Protein AF-A0A3D6DGK5-F1 (afdb_monomer_lite)

Foldseek 3Di:
DPDDDPLLVLLLVLLLVQVVVVVVDPVHPDDPVNSVVVSVVQSVCCVVPVGDDDDPSSVLSQQLVLLCPPPPDPPNVCSNQEAEAEAQPPQDPVSVVVQVLVQLVQQPVVPPGGKYKYFYHWDRPPCPVFFDQKAWPDQWQWAWAWDADPVRDIFAWLVRDVVNVVLVVLPDDFPDDHNGHIFFIFMAGRNRTDRTHNPCVVVVVSFDKDFDADPVQRLSSVVRDIDTWWGWGFQDWRAGSNIIRRGMIITDTDDVCCCPVVQCCPPSTVNCPLVVCVSRVHDPPDPD

Radius of gyration: 22.46 Å; chains: 1; bounding box: 55×44×71 Å

pLDDT: mean 94.66, std 6.66, range [44.97, 98.88]

Secondary structure (DSSP, 8-state):
-PPPPHHHHHHHHHHHHHHHHHHH-TTS---HHHHHHHHHHHHHHHHHHSS----HHHHHHHHHHHHHH-TT-GGGGGGGG-EEEE-TT--SHHHHHHHHHHHHHHHHGGGS---EEEE-PPPPTT-TTSPPSEEE--SBSS-B-EEE-TTS-EEE-GGGHHHHHHHHHTT---S--STTPBPPB-EEETTEEPPPB-HHHH-GGGS-EEE---SS-TTTGGG--EEES--EE-S--EEETTEEES---EE----HHIIIIIITT-TTTT--HHHHHHHTT---S---

Sequence (288 aa):
MTSLPPAHSALLSQAGSFLSDMVTDSRFKMKGSDVSTRLDHIAKEIEETGTYTHTDEELRFGVQWAWRSSNRCIGRHMWRTLKIQDCRDIRTRDGVADALQNHLNTAWKGGDLESVITVFPPRIPGEPHRPDAVRIGNHQLLRYAGFKKDDGTVTGDPHSTEFTERMLSQGWNPAQRGAHTPLPWSIWIDDQETAPLDHFAAHPEQFPEVDITHPEHTGIDALGLRWYAIPVISEMALVIGGITYPCAPFNGWYMGTEIAARNFCDPQRYNLIERIGQAMGLDTSSNR

Structure (mmCIF, N/CA/C/O backbone):
data_AF-A0A3D6DGK5-F1
#
_entry.id   AF-A0A3D6DGK5-F1
#
loop_
_atom_site.group_PDB
_atom_site.id
_atom_site.type_symbol
_atom_site.label_atom_id
_atom_site.label_alt_id
_atom_site.label_comp_id
_atom_site.label_asym_id
_atom_site.label_entity_id
_atom_site.label_seq_id
_atom_site.pdbx_PDB_ins_code
_atom_site.Cartn_x
_atom_site.Cartn_y
_atom_site.Cartn_z
_atom_site.occupancy
_atom_site.B_iso_or_equiv
_atom_site.auth_seq_id
_atom_site.auth_comp_id
_atom_site.auth_asym_id
_atom_site.auth_atom_id
_atom_site.pdbx_PDB_model_num
ATOM 1 N N . MET A 1 1 ? -15.357 6.741 42.512 1.00 44.97 1 MET A N 1
ATOM 2 C CA . MET A 1 1 ? -14.894 6.649 41.116 1.00 44.97 1 MET A CA 1
ATOM 3 C C . MET A 1 1 ? -13.477 6.119 41.162 1.00 44.97 1 MET A C 1
ATOM 5 O O . MET A 1 1 ? -12.587 6.830 41.605 1.00 44.97 1 MET A O 1
ATOM 9 N N . THR A 1 2 ? -13.295 4.835 40.873 1.00 54.00 2 THR A N 1
ATOM 10 C CA . THR A 1 2 ? -11.968 4.234 40.705 1.00 54.00 2 THR A CA 1
ATOM 11 C C . THR A 1 2 ? -11.294 4.920 39.521 1.00 54.00 2 THR A C 1
ATOM 13 O O . THR A 1 2 ? -11.902 5.040 38.463 1.00 54.00 2 THR A O 1
ATOM 16 N N . SER A 1 3 ? -10.083 5.442 39.711 1.00 72.81 3 SER A N 1
ATOM 17 C CA . SER A 1 3 ? -9.317 6.060 38.627 1.00 72.81 3 SER A CA 1
ATOM 18 C C . SER A 1 3 ? -9.042 5.027 37.536 1.00 72.81 3 SER A C 1
ATOM 20 O O . SER A 1 3 ? -8.599 3.921 37.855 1.00 72.81 3 SER A O 1
ATOM 22 N N . LEU A 1 4 ? -9.269 5.395 36.274 1.00 72.62 4 LEU A N 1
ATOM 23 C CA . LEU A 1 4 ? -8.914 4.567 35.123 1.00 72.62 4 LEU A CA 1
ATOM 24 C C . LEU A 1 4 ? -7.441 4.128 35.188 1.00 72.62 4 LEU A C 1
ATOM 26 O O . LEU A 1 4 ? -6.590 4.916 35.621 1.00 72.62 4 LEU A O 1
ATOM 30 N N . PRO A 1 5 ? -7.106 2.915 34.712 1.00 83.00 5 PRO A N 1
ATOM 31 C CA . PRO A 1 5 ? -5.719 2.538 34.469 1.00 83.00 5 PRO A CA 1
ATOM 32 C C . PRO A 1 5 ? -5.001 3.598 33.607 1.00 83.00 5 PRO A C 1
ATOM 34 O O . PRO A 1 5 ? -5.629 4.169 32.710 1.00 83.00 5 PRO A O 1
ATOM 37 N N . PRO A 1 6 ? -3.690 3.850 33.797 1.00 84.31 6 PRO A N 1
ATOM 38 C CA . PRO A 1 6 ? -2.970 4.894 33.058 1.00 84.31 6 PRO A CA 1
ATOM 39 C C . PRO A 1 6 ? -3.102 4.791 31.531 1.00 84.31 6 PRO A C 1
ATOM 41 O O . PRO A 1 6 ? -3.274 5.804 30.857 1.00 84.31 6 PRO A O 1
ATOM 44 N N . ALA A 1 7 ? -3.086 3.569 30.987 1.00 82.50 7 ALA A N 1
ATOM 45 C CA . ALA A 1 7 ? -3.272 3.320 29.557 1.00 82.50 7 ALA A CA 1
ATOM 46 C C . ALA A 1 7 ? -4.672 3.730 29.063 1.00 82.50 7 ALA A C 1
ATOM 48 O O . ALA A 1 7 ? -4.796 4.359 28.015 1.00 82.50 7 ALA A O 1
ATOM 49 N N . HIS A 1 8 ? -5.716 3.447 29.847 1.00 90.69 8 HIS A N 1
ATOM 50 C CA . HIS A 1 8 ? -7.093 3.829 29.526 1.00 90.69 8 HIS A CA 1
ATOM 51 C C . HIS A 1 8 ? -7.264 5.351 29.584 1.00 90.69 8 HIS A C 1
ATOM 53 O O . HIS A 1 8 ? -7.881 5.944 28.703 1.00 90.69 8 HIS A O 1
ATOM 59 N N . SER A 1 9 ? -6.652 6.003 30.580 1.00 90.81 9 SER A N 1
ATOM 60 C CA . SER A 1 9 ? -6.653 7.466 30.682 1.00 90.81 9 SER A CA 1
ATOM 61 C C . SER A 1 9 ? -5.940 8.129 29.499 1.00 90.81 9 SER A C 1
ATOM 63 O O . SER A 1 9 ? -6.398 9.164 29.018 1.00 90.81 9 SER A O 1
ATOM 65 N N . ALA A 1 10 ? -4.830 7.553 29.026 1.00 93.19 10 ALA A N 1
ATOM 66 C CA . ALA A 1 10 ? -4.120 8.053 27.852 1.00 93.19 10 ALA A CA 1
ATOM 67 C C . ALA A 1 10 ? -4.962 7.897 26.576 1.00 93.19 10 ALA A C 1
ATOM 69 O O . ALA A 1 10 ? -5.087 8.856 25.814 1.00 93.19 10 ALA A O 1
ATOM 70 N N . LEU A 1 11 ? -5.593 6.734 26.383 1.00 95.25 11 LEU A N 1
ATOM 71 C CA . LEU A 1 11 ? -6.461 6.470 25.233 1.00 95.25 11 LEU A CA 1
ATOM 72 C C . LEU A 1 11 ? -7.671 7.416 25.200 1.00 95.25 11 LEU A C 1
ATOM 74 O O . LEU A 1 11 ? -7.948 8.024 24.168 1.00 95.25 11 LEU A O 1
ATOM 78 N N . LEU A 1 12 ? -8.339 7.622 26.339 1.00 96.56 12 LEU A N 1
ATOM 79 C CA . LEU A 1 12 ? -9.449 8.572 26.450 1.00 96.56 12 LEU A CA 1
ATOM 80 C C . LEU A 1 12 ? -9.000 10.014 26.158 1.00 96.56 12 LEU A C 1
ATOM 82 O O . LEU A 1 12 ? -9.704 10.760 25.479 1.00 96.56 12 LEU A O 1
ATOM 86 N N . SER A 1 13 ? -7.808 10.408 26.620 1.00 96.50 13 SER A N 1
ATOM 87 C CA . SER A 1 13 ? -7.246 11.729 26.316 1.00 96.50 13 SER A CA 1
ATOM 88 C C . SER A 1 13 ? -6.977 11.908 24.819 1.00 96.50 13 SER A C 1
ATOM 90 O O . SER A 1 13 ? -7.290 12.967 24.276 1.00 96.50 13 SER A O 1
ATOM 92 N N . GLN A 1 14 ? -6.440 10.888 24.144 1.00 97.06 14 GLN A N 1
ATOM 93 C CA . GLN A 1 14 ? -6.207 10.909 22.696 1.00 97.06 14 GLN A CA 1
ATOM 94 C C . GLN A 1 14 ? -7.519 10.972 21.905 1.00 97.06 14 GLN A C 1
ATOM 96 O O . GLN A 1 14 ? -7.609 11.735 20.941 1.00 97.06 14 GLN A O 1
ATOM 101 N N . ALA A 1 15 ? -8.546 10.232 22.334 1.00 97.31 15 ALA A N 1
ATOM 102 C CA . ALA A 1 15 ? -9.891 10.327 21.774 1.00 97.31 15 ALA A CA 1
ATOM 103 C C . ALA A 1 15 ? -10.466 11.748 21.932 1.00 97.31 15 ALA A C 1
ATOM 105 O O . ALA A 1 15 ? -11.002 12.310 20.980 1.00 97.31 15 ALA A O 1
ATOM 106 N N . GLY A 1 16 ? -10.279 12.381 23.096 1.00 95.81 16 GLY A N 1
ATOM 107 C CA . GLY A 1 16 ? -10.686 13.768 23.345 1.00 95.81 16 GLY A CA 1
ATOM 108 C C . GLY A 1 16 ? -10.006 14.789 22.436 1.00 95.81 16 GLY A C 1
ATOM 109 O O . GLY A 1 16 ? -10.680 15.669 21.895 1.00 95.81 16 GLY A O 1
ATOM 110 N N . SER A 1 17 ? -8.696 14.660 22.207 1.00 95.38 17 SER A N 1
ATOM 111 C CA . SER A 1 17 ? -7.986 15.501 21.235 1.00 95.38 17 SER A CA 1
ATOM 112 C C . SER A 1 17 ? -8.523 15.303 19.815 1.00 95.38 17 SER A C 1
ATOM 114 O O . SER A 1 17 ? -8.776 16.279 19.116 1.00 95.38 17 SER A O 1
ATOM 116 N N . PHE A 1 18 ? -8.769 14.055 19.415 1.00 96.44 18 PHE A N 1
ATOM 117 C CA . PHE A 1 18 ? -9.326 13.725 18.105 1.00 96.44 18 PHE A CA 1
ATOM 118 C C . PHE A 1 18 ? -10.734 14.307 17.884 1.00 96.44 18 PHE A C 1
ATOM 120 O O . PHE A 1 18 ? -10.986 14.934 16.855 1.00 96.44 18 PHE A O 1
ATOM 127 N N . LEU A 1 19 ? -11.639 14.172 18.858 1.00 95.25 19 LEU A N 1
ATOM 128 C CA . LEU A 1 19 ? -12.980 14.760 18.774 1.00 95.25 19 LEU A CA 1
ATOM 129 C C . LEU A 1 19 ? -12.934 16.293 18.783 1.00 95.25 19 LEU A C 1
ATOM 131 O O . LEU A 1 19 ? -13.738 16.938 18.113 1.00 95.25 19 LEU A O 1
ATOM 135 N N . SER A 1 20 ? -11.972 16.885 19.497 1.00 92.44 20 SER A N 1
ATOM 136 C CA . SER A 1 20 ? -11.761 18.337 19.482 1.00 92.44 20 SER A CA 1
ATOM 137 C C . SER A 1 20 ? -11.369 18.830 18.089 1.00 92.44 20 SER A C 1
ATOM 139 O O . SER A 1 20 ? -11.940 19.813 17.621 1.00 92.44 20 SER A O 1
ATOM 141 N N . ASP A 1 21 ? -10.469 18.125 17.395 1.00 92.31 21 ASP A N 1
ATOM 142 C CA . ASP A 1 21 ? -10.129 18.421 15.997 1.00 92.31 21 ASP A CA 1
ATOM 143 C C . ASP A 1 21 ? -11.360 18.296 15.087 1.00 92.31 21 ASP A C 1
ATOM 145 O O . ASP A 1 21 ? -11.610 19.174 14.257 1.00 92.31 21 ASP A O 1
ATOM 149 N N . MET A 1 22 ? -12.164 17.246 15.275 1.00 92.56 22 MET A N 1
ATOM 150 C CA . MET A 1 22 ? -13.365 16.977 14.477 1.00 92.56 22 MET A CA 1
ATOM 151 C C . MET A 1 22 ? -14.397 18.106 14.557 1.00 92.56 22 MET A C 1
ATOM 153 O O . MET A 1 22 ? -14.955 18.499 13.536 1.00 92.56 22 MET A O 1
ATOM 157 N N . VAL A 1 23 ? -14.602 18.687 15.741 1.00 90.81 23 VAL A N 1
ATOM 158 C CA . VAL A 1 23 ? -15.529 19.817 15.963 1.00 90.81 23 VAL A CA 1
ATOM 159 C C . VAL A 1 23 ? -15.117 21.070 15.194 1.00 90.81 23 VAL A C 1
ATOM 161 O O . VAL A 1 23 ? -15.966 21.884 14.831 1.00 90.81 23 VAL A O 1
ATOM 164 N N . THR A 1 24 ? -13.819 21.252 14.936 1.00 88.75 24 THR A N 1
ATOM 165 C CA . THR A 1 24 ? -13.336 22.413 14.170 1.00 88.75 24 THR A CA 1
ATOM 166 C C . THR A 1 24 ? -13.611 22.294 12.671 1.00 88.75 24 THR A C 1
ATOM 168 O O . THR A 1 24 ? -13.542 23.292 11.948 1.00 88.75 24 THR A O 1
ATOM 171 N N . ASP A 1 25 ? -13.927 21.093 12.183 1.00 88.00 25 ASP A N 1
ATOM 172 C CA . ASP A 1 25 ? -14.184 20.842 10.774 1.00 88.00 25 ASP A CA 1
ATOM 173 C C . ASP A 1 25 ? -15.674 21.010 10.453 1.00 88.00 25 ASP A C 1
ATOM 175 O O . ASP A 1 25 ? -16.517 20.200 10.826 1.00 88.00 25 ASP A O 1
ATOM 179 N N . SER A 1 26 ? -16.004 22.049 9.684 1.00 86.19 26 SER A N 1
ATOM 180 C CA . SER A 1 26 ? -17.387 22.403 9.334 1.00 86.19 26 SER A CA 1
ATOM 181 C C . SER A 1 26 ? -18.158 21.333 8.550 1.00 86.19 26 SER A C 1
ATOM 183 O O . SER A 1 26 ? -19.379 21.444 8.411 1.00 86.19 26 SER A O 1
ATOM 185 N N . ARG A 1 27 ? -17.477 20.304 8.026 1.00 85.62 27 ARG A N 1
ATOM 186 C CA . ARG A 1 27 ? -18.114 19.155 7.365 1.00 85.62 27 ARG A CA 1
ATOM 187 C C . ARG A 1 27 ? -18.796 18.220 8.364 1.00 85.62 27 ARG A C 1
ATOM 189 O O . ARG A 1 27 ? -19.673 17.463 7.956 1.00 85.62 27 ARG A O 1
ATOM 196 N N . PHE A 1 28 ? -18.418 18.288 9.638 1.00 80.06 28 PHE A N 1
ATOM 197 C CA . PHE A 1 28 ? -18.916 17.435 10.708 1.00 80.06 28 PHE A CA 1
ATOM 198 C C . PHE A 1 28 ? -19.720 18.287 11.691 1.00 80.06 28 PHE A C 1
ATOM 200 O O . PHE A 1 28 ? -19.233 19.265 12.253 1.00 80.06 28 PHE A O 1
ATOM 207 N N . LYS A 1 29 ? -21.000 17.955 11.874 1.00 70.31 29 LYS A N 1
ATOM 208 C CA . LYS A 1 29 ? -21.911 18.738 12.723 1.00 70.31 29 LYS A CA 1
ATOM 209 C C . LYS A 1 29 ? -21.926 18.189 14.148 1.00 70.31 29 LYS A C 1
ATOM 211 O O . LYS A 1 29 ? -22.960 17.712 14.599 1.00 70.31 29 LYS A O 1
ATOM 216 N N . MET A 1 30 ? -20.797 18.280 14.848 1.00 70.69 30 MET A N 1
ATOM 217 C CA . MET A 1 30 ? -20.734 18.017 16.290 1.00 70.69 30 MET A CA 1
ATOM 218 C C . MET A 1 30 ? -20.790 19.331 17.073 1.00 70.69 30 MET A C 1
ATOM 220 O O . MET A 1 30 ? -19.965 20.222 16.878 1.00 70.69 30 MET A O 1
ATOM 224 N N . LYS A 1 31 ? -21.764 19.468 17.973 1.00 68.44 31 LYS A N 1
ATOM 225 C CA . LYS A 1 31 ? -21.792 20.530 18.989 1.00 68.44 31 LYS A CA 1
ATOM 226 C C . LYS A 1 31 ? -20.970 20.106 20.208 1.00 68.44 31 LYS A C 1
ATOM 228 O O . LYS A 1 31 ? -20.735 18.925 20.432 1.00 68.44 31 LYS A O 1
ATOM 233 N N . GLY A 1 32 ? -20.589 21.064 21.057 1.00 66.06 32 GLY A N 1
ATOM 234 C CA . GLY A 1 32 ? -19.831 20.772 22.284 1.00 66.06 32 GLY A CA 1
ATOM 235 C C . GLY A 1 32 ? -20.531 19.791 23.241 1.00 66.06 32 GLY A C 1
ATOM 236 O O . GLY A 1 32 ? -19.865 18.972 23.867 1.00 66.06 32 GLY A O 1
ATOM 237 N N . SER A 1 33 ? -21.868 19.812 23.300 1.00 71.06 33 SER A N 1
ATOM 238 C CA . SER A 1 33 ? -22.663 18.805 24.022 1.00 71.06 33 SER A CA 1
ATOM 239 C C . SER A 1 33 ? -22.441 17.388 23.491 1.00 71.06 33 SER A C 1
ATOM 241 O O . SER A 1 33 ? -22.372 16.443 24.270 1.00 71.06 33 SER A O 1
ATOM 243 N N . ASP A 1 34 ? -22.276 17.254 22.176 1.00 82.12 34 ASP A N 1
ATOM 244 C CA . ASP A 1 34 ? -22.168 15.967 21.488 1.00 82.12 34 ASP A CA 1
ATOM 245 C C . ASP A 1 34 ? -20.796 15.332 21.758 1.00 82.12 34 ASP A C 1
ATOM 247 O O . ASP A 1 34 ? -20.689 14.117 21.900 1.00 82.12 34 ASP A O 1
ATOM 251 N N . VAL A 1 35 ? -19.754 16.159 21.918 1.00 86.94 35 VAL A N 1
ATOM 252 C CA . VAL A 1 35 ? -18.405 15.716 22.309 1.00 86.94 35 VAL A CA 1
ATOM 253 C C . VAL A 1 35 ? -18.403 15.134 23.713 1.00 86.94 35 VAL A C 1
ATOM 255 O O . VAL A 1 35 ? -17.863 14.051 23.911 1.00 86.94 35 VAL A O 1
ATOM 258 N N . SER A 1 36 ? -19.006 15.831 24.683 1.00 90.06 36 SER A N 1
ATOM 259 C CA . SER A 1 36 ? -19.047 15.350 26.069 1.00 90.06 36 SER A CA 1
ATOM 260 C C . SER A 1 36 ? -19.774 14.012 26.152 1.00 90.06 36 SER A C 1
ATOM 262 O O . SER A 1 36 ? -19.238 13.061 26.709 1.00 90.06 36 SER A O 1
ATOM 264 N N . THR A 1 37 ? -20.950 13.904 25.526 1.00 93.31 37 THR A N 1
ATOM 265 C CA . THR A 1 37 ? -21.707 12.647 25.487 1.00 93.31 37 THR A CA 1
ATOM 266 C C . THR A 1 37 ? -20.925 11.532 24.795 1.00 93.31 37 THR A C 1
ATOM 268 O O . THR A 1 37 ? -20.913 10.398 25.272 1.00 93.31 37 THR A O 1
ATOM 271 N N . ARG A 1 38 ? -20.234 11.830 23.686 1.00 95.44 38 ARG A N 1
ATOM 272 C CA . ARG A 1 38 ? -19.406 10.827 23.011 1.00 95.44 38 ARG A CA 1
ATOM 273 C C . ARG A 1 38 ? -18.222 10.391 23.874 1.00 95.44 38 ARG A C 1
ATOM 275 O O . ARG A 1 38 ? -17.929 9.200 23.905 1.00 95.44 38 ARG A O 1
ATOM 282 N N . LEU A 1 39 ? -17.579 11.306 24.596 1.00 95.81 39 LEU A N 1
ATOM 283 C CA . LEU A 1 39 ? -16.493 10.973 25.518 1.00 95.81 39 LEU A CA 1
ATOM 284 C C . LEU A 1 39 ? -16.959 10.103 26.682 1.00 95.81 39 LEU A C 1
ATOM 286 O O . LEU A 1 39 ? -16.240 9.175 27.033 1.00 95.81 39 LEU A O 1
ATOM 290 N N . ASP A 1 40 ? -18.157 10.332 27.221 1.00 96.12 40 ASP A N 1
ATOM 291 C CA . ASP A 1 40 ? -18.730 9.466 28.257 1.00 96.12 40 ASP A CA 1
ATOM 292 C C . ASP A 1 40 ? -18.959 8.039 27.725 1.00 96.12 40 ASP A C 1
ATOM 294 O O . ASP A 1 40 ? -18.642 7.057 28.398 1.00 96.12 40 ASP A O 1
ATOM 298 N N . HIS A 1 41 ? -19.450 7.906 26.486 1.00 96.88 41 HIS A N 1
ATOM 299 C CA . HIS A 1 41 ? -19.587 6.602 25.830 1.00 96.88 41 HIS A CA 1
ATOM 300 C C . HIS A 1 41 ? -18.234 5.923 25.590 1.00 96.88 41 HIS A C 1
ATOM 302 O O . HIS A 1 41 ? -18.101 4.736 25.868 1.00 96.88 41 HIS A O 1
ATOM 308 N N . ILE A 1 42 ? -17.233 6.665 25.103 1.00 97.50 42 ILE A N 1
ATOM 309 C CA . ILE A 1 42 ? -15.876 6.146 24.882 1.00 97.50 42 ILE A CA 1
ATOM 310 C C . ILE A 1 42 ? -15.247 5.714 26.208 1.00 97.50 42 ILE A C 1
ATOM 312 O O . ILE A 1 42 ? -14.668 4.637 26.280 1.00 97.50 42 ILE A O 1
ATOM 316 N N . ALA A 1 43 ? -15.378 6.517 27.266 1.00 97.25 43 ALA A N 1
ATOM 317 C CA . ALA A 1 43 ? -14.862 6.179 28.587 1.00 97.25 43 ALA A CA 1
ATOM 318 C C . ALA A 1 43 ? -15.459 4.859 29.088 1.00 97.25 43 ALA A C 1
ATOM 320 O O . ALA A 1 43 ? -14.716 3.976 29.508 1.00 97.25 43 ALA A O 1
ATOM 321 N N . LYS A 1 44 ? -16.780 4.692 28.955 1.00 97.12 44 LYS A N 1
ATOM 322 C CA . LYS A 1 44 ? -17.466 3.449 29.313 1.00 97.12 44 LYS A CA 1
ATOM 323 C C . LYS A 1 44 ? -17.003 2.256 28.465 1.00 97.12 44 LYS A C 1
ATOM 325 O O . LYS A 1 44 ? -16.730 1.196 29.016 1.00 97.12 44 LYS A O 1
ATOM 330 N N . GLU A 1 45 ? -16.872 2.421 27.148 1.00 96.88 45 GLU A N 1
ATOM 331 C CA . GLU A 1 45 ? -16.398 1.353 26.253 1.00 96.88 45 GLU A CA 1
ATOM 332 C C . GLU A 1 45 ? -14.960 0.927 26.600 1.00 96.88 45 GLU A C 1
ATOM 334 O O . GLU A 1 45 ? -14.665 -0.268 26.656 1.00 96.88 45 GLU A O 1
ATOM 339 N N . ILE A 1 46 ? -14.089 1.888 26.934 1.00 95.62 46 ILE A N 1
ATOM 340 C CA . ILE A 1 46 ? -12.712 1.632 27.378 1.00 95.62 46 ILE A CA 1
ATOM 341 C C . ILE A 1 46 ? -12.694 0.904 28.727 1.00 95.62 46 ILE A C 1
ATOM 343 O O . ILE A 1 46 ? -11.877 0.004 28.921 1.00 95.62 46 ILE A O 1
ATOM 347 N N . GLU A 1 47 ? -13.569 1.263 29.668 1.00 94.06 47 GLU A N 1
ATOM 348 C CA . GLU A 1 47 ? -13.700 0.547 30.945 1.00 94.06 47 GLU A CA 1
ATOM 349 C C . GLU A 1 47 ? -14.121 -0.911 30.750 1.00 94.06 47 GLU A C 1
ATOM 351 O O . GLU A 1 47 ? -13.588 -1.795 31.420 1.00 94.06 47 GLU A O 1
ATOM 356 N N . GLU A 1 48 ? -15.053 -1.162 29.830 1.00 93.44 48 GLU A N 1
ATOM 357 C CA . GLU A 1 48 ? -15.631 -2.487 29.596 1.00 93.44 48 GLU A CA 1
ATOM 358 C C . GLU A 1 48 ? -14.742 -3.388 28.726 1.00 93.44 48 GLU A C 1
ATOM 360 O O . GLU A 1 48 ? -14.701 -4.599 28.939 1.00 93.44 48 GLU A O 1
ATOM 365 N N . THR A 1 49 ? -14.033 -2.817 27.748 1.00 92.56 49 THR A N 1
ATOM 366 C CA . THR A 1 49 ? -13.354 -3.585 26.687 1.00 92.56 49 THR A CA 1
ATOM 367 C C . THR A 1 49 ? -11.851 -3.325 26.579 1.00 92.56 49 THR A C 1
ATOM 369 O O . THR A 1 49 ? -11.163 -4.031 25.846 1.00 92.56 49 THR A O 1
ATOM 372 N N . GLY A 1 50 ? -11.330 -2.311 27.276 1.00 92.31 50 GLY A N 1
ATOM 373 C CA . GLY A 1 50 ? -9.946 -1.846 27.143 1.00 92.31 50 GLY A CA 1
ATOM 374 C C . GLY A 1 50 ? -9.685 -0.953 25.921 1.00 92.31 50 GLY A C 1
ATOM 375 O O . GLY A 1 50 ? -8.572 -0.455 25.753 1.00 92.31 50 GLY A O 1
ATOM 376 N N . THR A 1 51 ? -10.689 -0.715 25.070 1.00 95.44 51 THR A N 1
ATOM 377 C CA . THR A 1 51 ? -10.582 0.103 23.851 1.00 95.44 51 THR A CA 1
ATOM 378 C C . THR A 1 51 ? -11.899 0.820 23.533 1.00 95.44 51 THR A C 1
ATOM 380 O O . THR A 1 51 ? -12.858 0.725 24.288 1.00 95.44 51 THR A O 1
ATOM 383 N N . TYR A 1 52 ? -11.958 1.557 22.423 1.00 97.00 52 TYR A N 1
ATOM 384 C CA . TYR A 1 52 ? -13.217 2.031 21.853 1.00 97.00 52 TYR A CA 1
ATOM 385 C C . TYR A 1 52 ? -13.255 1.859 20.337 1.00 97.00 52 TYR A C 1
ATOM 387 O O . TYR A 1 52 ? -12.218 1.744 19.673 1.00 97.00 52 TYR A O 1
ATOM 395 N N . THR A 1 53 ? -14.464 1.873 19.788 1.00 97.06 53 THR A N 1
ATOM 396 C CA . THR A 1 53 ? -14.713 1.710 18.360 1.00 97.06 53 THR A CA 1
ATOM 397 C C . THR A 1 53 ? -15.113 3.044 17.750 1.00 97.06 53 THR A C 1
ATOM 399 O O . THR A 1 53 ? -16.046 3.705 18.212 1.00 97.06 53 THR A O 1
ATOM 402 N N . HIS A 1 54 ? -14.416 3.445 16.686 1.00 97.88 54 HIS A N 1
ATOM 403 C CA . HIS A 1 54 ? -14.802 4.620 15.910 1.00 97.88 54 HIS A CA 1
ATOM 404 C C . HIS A 1 54 ? -16.160 4.406 15.230 1.00 97.88 54 HIS A C 1
ATOM 406 O O . HIS A 1 54 ? -16.434 3.324 14.710 1.00 97.88 54 HIS A O 1
ATOM 412 N N . THR A 1 55 ? -16.988 5.440 15.155 1.00 96.19 55 THR A N 1
ATOM 413 C CA . THR A 1 55 ? -18.135 5.455 14.234 1.00 96.19 55 THR A CA 1
ATOM 414 C C . THR A 1 55 ? -17.659 5.604 12.785 1.00 96.19 55 THR A C 1
ATOM 416 O O . THR A 1 55 ? -16.514 5.986 12.535 1.00 96.19 55 THR A O 1
ATOM 419 N N . ASP A 1 56 ? -18.534 5.357 11.810 1.00 95.06 56 ASP A N 1
ATOM 420 C CA . ASP A 1 56 ? -18.217 5.571 10.387 1.00 95.06 56 ASP A CA 1
ATOM 421 C C . ASP A 1 56 ? -17.823 7.028 10.106 1.00 95.06 56 ASP A C 1
ATOM 423 O O . ASP A 1 56 ? -16.932 7.320 9.305 1.00 95.06 56 ASP A O 1
ATOM 427 N N . GLU A 1 57 ? -18.476 7.965 10.795 1.00 93.69 57 GLU A N 1
ATOM 428 C CA . GLU A 1 57 ? -18.206 9.389 10.657 1.00 93.69 57 GLU A CA 1
ATOM 429 C C . GLU A 1 57 ? -16.841 9.769 11.248 1.00 93.69 57 GLU A C 1
ATOM 431 O O . GLU A 1 57 ? -16.082 10.510 10.615 1.00 93.69 57 GLU A O 1
ATOM 436 N N . GLU A 1 58 ? -16.501 9.214 12.412 1.00 96.50 58 GLU A N 1
ATOM 437 C CA . GLU A 1 58 ? -15.194 9.385 13.045 1.00 96.50 58 GLU A CA 1
ATOM 438 C C . GLU A 1 58 ? -14.078 8.760 12.199 1.00 96.50 58 GLU A C 1
ATOM 440 O O . GLU A 1 58 ? -13.056 9.404 11.960 1.00 96.50 58 GLU A O 1
ATOM 445 N N . LEU A 1 59 ? -14.278 7.546 11.671 1.00 97.75 59 LEU A N 1
ATOM 446 C CA . LEU A 1 59 ? -13.306 6.910 10.784 1.00 97.75 59 LEU A CA 1
ATOM 447 C C . LEU A 1 59 ? -13.067 7.776 9.542 1.00 97.75 59 LEU A C 1
ATOM 449 O O . LEU A 1 59 ? -11.917 8.071 9.215 1.00 97.75 59 LEU A O 1
ATOM 453 N N . ARG A 1 60 ? -14.142 8.245 8.891 1.00 95.75 60 ARG A N 1
ATOM 454 C CA . ARG A 1 60 ? -14.071 9.130 7.718 1.00 95.75 60 ARG A CA 1
ATOM 455 C C . ARG A 1 60 ? -13.346 10.439 8.014 1.00 95.75 60 ARG A C 1
ATOM 457 O O . ARG A 1 60 ? -12.594 10.919 7.166 1.00 95.75 60 ARG A O 1
ATOM 464 N N . PHE A 1 61 ? -13.572 11.043 9.177 1.00 95.75 61 PHE A N 1
ATOM 465 C CA . PHE A 1 61 ? -12.824 12.232 9.574 1.00 95.75 61 PHE A CA 1
ATOM 466 C C . PHE A 1 61 ? -11.342 11.897 9.782 1.00 95.75 61 PHE A C 1
ATOM 468 O O . PHE A 1 61 ? -10.480 12.527 9.169 1.00 95.75 61 PHE A O 1
ATOM 475 N N . GLY A 1 62 ? -11.045 10.876 10.587 1.00 97.12 62 GLY A N 1
ATOM 476 C CA . GLY A 1 62 ? -9.690 10.528 11.000 1.00 97.12 62 GLY A CA 1
ATOM 477 C C . GLY A 1 62 ? -8.769 10.127 9.852 1.00 97.12 62 GLY A C 1
ATOM 478 O O . GLY A 1 62 ? -7.650 10.627 9.776 1.00 97.12 62 GLY A O 1
ATOM 479 N N . VAL A 1 63 ? -9.239 9.302 8.912 1.00 97.06 63 VAL A N 1
ATOM 480 C CA . VAL A 1 63 ? -8.467 8.907 7.713 1.00 97.06 63 VAL A CA 1
ATOM 481 C C . VAL A 1 63 ? -8.081 10.121 6.860 1.00 97.06 63 VAL A C 1
ATOM 483 O O . VAL A 1 63 ? -6.929 10.282 6.454 1.00 97.06 63 VAL A O 1
ATOM 486 N N . GLN A 1 64 ? -9.030 11.030 6.636 1.00 96.25 64 GLN A N 1
ATOM 487 C CA . GLN A 1 64 ? -8.820 12.244 5.854 1.00 96.25 64 GLN A CA 1
ATOM 488 C C . GLN A 1 64 ? -7.893 13.219 6.592 1.00 96.25 64 GLN A C 1
ATOM 490 O O . GLN A 1 64 ? -6.997 13.817 5.989 1.00 96.25 64 GLN A O 1
ATOM 495 N N . TRP A 1 65 ? -8.073 13.359 7.905 1.00 95.81 65 TRP A N 1
ATOM 496 C CA . TRP A 1 65 ? -7.245 14.216 8.748 1.00 95.81 65 TRP A CA 1
ATOM 497 C C . TRP A 1 65 ? -5.805 13.712 8.862 1.00 95.81 65 TRP A C 1
ATOM 499 O O . TRP A 1 65 ? -4.870 14.517 8.836 1.00 95.81 65 TRP A O 1
ATOM 509 N N . ALA A 1 66 ? -5.607 12.392 8.906 1.00 96.69 66 ALA A N 1
ATOM 510 C CA . ALA A 1 66 ? -4.290 11.768 8.876 1.00 96.69 66 ALA A CA 1
ATOM 511 C C . ALA A 1 66 ? -3.549 12.110 7.575 1.00 96.69 66 ALA A C 1
ATOM 513 O O . ALA A 1 66 ? -2.397 12.546 7.622 1.00 96.69 66 ALA A O 1
ATOM 514 N N . TRP A 1 67 ? -4.217 12.022 6.417 1.00 96.44 67 TRP A N 1
ATOM 515 C CA . TRP A 1 67 ? -3.604 12.426 5.149 1.00 96.44 67 TRP A CA 1
ATOM 516 C C . TRP A 1 67 ? -3.290 13.928 5.115 1.00 96.44 67 TRP A C 1
ATOM 518 O O . TRP A 1 67 ? -2.167 14.315 4.779 1.00 96.44 67 TRP A O 1
ATOM 528 N N . ARG A 1 68 ? -4.224 14.784 5.551 1.00 94.94 68 ARG A N 1
ATOM 529 C CA . ARG A 1 68 ? -3.995 16.235 5.682 1.00 94.94 68 ARG A CA 1
ATOM 530 C C . ARG A 1 68 ? -2.747 16.547 6.519 1.00 94.94 68 ARG A C 1
ATOM 532 O O . ARG A 1 68 ? -2.001 17.475 6.201 1.00 94.94 68 ARG A O 1
ATOM 539 N N . SER A 1 69 ? -2.528 15.763 7.570 1.00 93.06 69 SER A N 1
ATOM 540 C CA . SER A 1 69 ? -1.438 15.925 8.536 1.00 93.06 69 SER A CA 1
ATOM 541 C C . SER A 1 69 ? -0.126 15.252 8.113 1.00 93.06 69 SER A C 1
ATOM 543 O O . SER A 1 69 ? 0.893 15.429 8.779 1.00 93.06 69 SER A O 1
ATOM 545 N N . SER A 1 70 ? -0.098 14.535 6.984 1.00 92.75 70 SER A N 1
ATOM 546 C CA . SER A 1 70 ? 1.114 13.893 6.468 1.00 92.75 70 SER A CA 1
ATOM 547 C C . SER A 1 70 ? 2.104 14.935 5.936 1.00 92.75 70 SER A C 1
ATOM 549 O O . SER A 1 70 ? 1.980 15.456 4.825 1.00 92.75 70 SER A O 1
ATOM 551 N N . ASN A 1 71 ? 3.112 15.266 6.745 1.00 91.56 71 ASN A N 1
ATOM 552 C CA . ASN A 1 71 ? 4.093 16.319 6.453 1.00 91.56 71 ASN A CA 1
ATOM 553 C C . ASN A 1 71 ? 5.058 15.990 5.298 1.00 91.56 71 ASN A C 1
ATOM 555 O O . ASN A 1 71 ? 5.708 16.897 4.784 1.00 91.56 71 ASN A O 1
ATOM 559 N N . ARG A 1 72 ? 5.127 14.724 4.872 1.00 90.81 72 ARG A N 1
ATOM 560 C CA . ARG A 1 72 ? 5.930 14.260 3.729 1.00 90.81 72 ARG A CA 1
ATOM 561 C C . ARG A 1 72 ? 5.119 14.114 2.437 1.00 90.81 72 ARG A C 1
ATOM 563 O O . ARG A 1 72 ? 5.700 13.823 1.398 1.00 90.81 72 ARG A O 1
ATOM 570 N N . CYS A 1 73 ? 3.798 14.314 2.473 1.00 92.69 73 CYS A N 1
ATOM 571 C CA . CYS A 1 73 ? 2.942 14.186 1.296 1.00 92.69 73 CYS A CA 1
ATOM 572 C C . CYS A 1 73 ? 2.689 15.551 0.639 1.00 92.69 73 CYS A C 1
ATOM 574 O O . CYS A 1 73 ? 1.944 16.382 1.163 1.00 92.69 73 CYS A O 1
ATOM 576 N N . ILE A 1 74 ? 3.254 15.770 -0.552 1.00 91.12 74 ILE A N 1
ATOM 577 C CA . ILE A 1 74 ? 2.994 16.978 -1.353 1.00 91.12 74 ILE A CA 1
ATOM 578 C C . ILE A 1 74 ? 1.532 17.057 -1.841 1.00 91.12 74 ILE A C 1
ATOM 580 O O . ILE A 1 74 ? 0.946 18.139 -1.909 1.00 91.12 74 ILE A O 1
ATOM 584 N N . GLY A 1 75 ? 0.896 15.906 -2.085 1.00 90.38 75 GLY A N 1
ATOM 585 C CA . GLY A 1 75 ? -0.495 15.783 -2.544 1.00 90.38 75 GLY A CA 1
ATOM 586 C C . GLY A 1 75 ? -1.571 16.032 -1.477 1.00 90.38 75 GLY A C 1
ATOM 587 O O . GLY A 1 75 ? -2.759 15.962 -1.778 1.00 90.38 75 GLY A O 1
ATOM 588 N N . ARG A 1 76 ? -1.196 16.368 -0.235 1.00 90.69 76 ARG A N 1
ATOM 589 C CA . ARG A 1 76 ? -2.119 16.494 0.913 1.00 90.69 76 ARG A CA 1
ATOM 590 C C . ARG A 1 76 ? -3.242 17.525 0.765 1.00 90.69 76 ARG A C 1
ATOM 592 O O . ARG A 1 76 ? -4.137 17.559 1.596 1.00 90.69 76 ARG A O 1
ATOM 599 N N . HIS A 1 77 ? -3.225 18.386 -0.252 1.00 90.25 77 HIS A N 1
ATOM 600 C CA . HIS A 1 77 ? -4.320 19.323 -0.524 1.00 90.25 77 HIS A CA 1
ATOM 601 C C . HIS A 1 77 ? -5.598 18.613 -1.017 1.00 90.25 77 HIS A C 1
ATOM 603 O O . HIS A 1 77 ? -6.694 19.129 -0.799 1.00 90.25 77 HIS A O 1
ATOM 609 N N . MET A 1 78 ? -5.471 17.400 -1.569 1.00 93.00 78 MET A N 1
ATOM 610 C CA . MET A 1 78 ? -6.581 16.570 -2.060 1.00 93.00 78 MET A CA 1
ATOM 611 C C . MET A 1 78 ? -7.284 15.753 -0.970 1.00 93.00 78 MET A C 1
ATOM 613 O O . MET A 1 78 ? -8.237 15.033 -1.255 1.00 93.00 78 MET A O 1
ATOM 617 N N . TRP A 1 79 ? -6.877 15.901 0.291 1.00 94.06 79 TRP A N 1
ATOM 618 C CA . TRP A 1 79 ? -7.296 15.066 1.420 1.00 94.06 79 TRP A CA 1
ATOM 619 C C . TRP A 1 79 ? -8.809 14.864 1.604 1.00 94.06 79 TRP A C 1
ATOM 621 O O . TRP A 1 79 ? -9.240 13.833 2.113 1.00 94.06 79 TRP A O 1
ATOM 631 N N . ARG A 1 80 ? -9.636 15.821 1.166 1.00 93.25 80 ARG A N 1
ATOM 632 C CA . ARG A 1 80 ? -11.106 15.733 1.252 1.00 93.25 80 ARG A CA 1
ATOM 633 C C . ARG A 1 80 ? -11.738 14.798 0.221 1.00 93.25 80 ARG A C 1
ATOM 635 O O . ARG A 1 80 ? -12.900 14.441 0.380 1.00 93.25 80 ARG A O 1
ATOM 642 N N . THR A 1 81 ? -10.999 14.449 -0.828 1.00 94.25 81 THR A N 1
ATOM 643 C CA . THR A 1 81 ? -11.459 13.587 -1.929 1.00 94.25 81 THR A CA 1
ATOM 644 C C . THR A 1 81 ? -11.211 12.103 -1.667 1.00 94.25 81 THR A C 1
ATOM 646 O O . THR A 1 81 ? -11.684 11.272 -2.435 1.00 94.25 81 THR A O 1
ATOM 649 N N . LEU A 1 82 ? -10.506 11.771 -0.576 1.00 97.06 82 LEU A N 1
ATOM 650 C CA . LEU A 1 82 ? -10.165 10.398 -0.221 1.00 97.06 82 LEU A CA 1
ATOM 651 C C . LEU A 1 82 ? -11.427 9.548 -0.062 1.00 97.06 82 LEU A C 1
ATOM 653 O O . LEU A 1 82 ? -12.257 9.818 0.816 1.00 97.06 82 LEU A O 1
ATOM 657 N N . LYS A 1 83 ? -11.534 8.512 -0.894 1.00 97.56 83 LYS A N 1
ATOM 658 C CA . LYS A 1 83 ? -12.540 7.459 -0.779 1.00 97.56 83 LYS A CA 1
ATOM 659 C C . LYS A 1 83 ? -12.092 6.439 0.250 1.00 97.56 83 LYS A C 1
ATOM 661 O O . LYS A 1 83 ? -10.912 6.115 0.341 1.00 97.56 83 LYS A O 1
ATOM 666 N N . ILE A 1 84 ? -13.037 5.955 1.043 1.00 98.06 84 ILE A N 1
ATOM 667 C CA . ILE A 1 84 ? -12.742 5.130 2.211 1.00 98.06 84 ILE A CA 1
ATOM 668 C C . ILE A 1 84 ? -13.528 3.842 2.084 1.00 98.06 84 ILE A C 1
ATOM 670 O O . ILE A 1 84 ? -14.750 3.871 1.943 1.00 98.06 84 ILE A O 1
ATOM 674 N N . GLN A 1 85 ? -12.810 2.730 2.122 1.00 98.50 85 GLN A N 1
ATOM 675 C CA . GLN A 1 85 ? -13.377 1.399 2.235 1.00 98.50 85 GLN A CA 1
ATOM 676 C C . GLN A 1 85 ? -13.220 0.955 3.683 1.00 98.50 85 GLN A C 1
ATOM 678 O O . GLN A 1 85 ? -12.106 0.736 4.163 1.00 98.50 85 GLN A O 1
ATOM 683 N N . ASP A 1 86 ? -14.343 0.883 4.388 1.00 98.62 86 ASP A N 1
ATOM 684 C CA . ASP A 1 86 ? -14.370 0.365 5.746 1.00 98.62 86 ASP A CA 1
ATOM 685 C C . ASP A 1 86 ? -14.387 -1.165 5.704 1.00 98.62 86 ASP A C 1
ATOM 687 O O . ASP A 1 86 ? -15.364 -1.784 5.284 1.00 98.62 86 ASP A O 1
ATOM 691 N N . CYS A 1 87 ? -13.267 -1.771 6.087 1.00 98.75 87 CYS A N 1
ATOM 692 C CA . CYS A 1 87 ? -13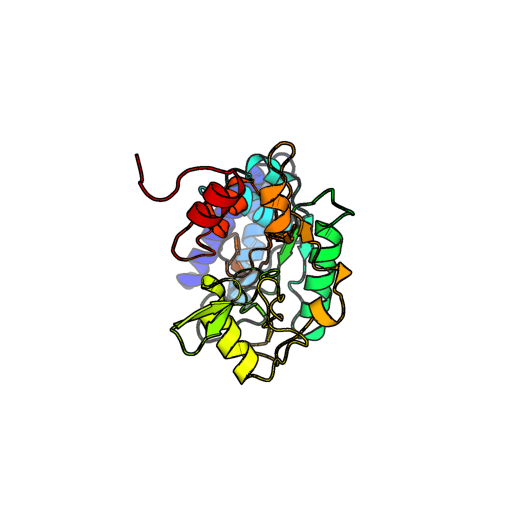.070 -3.215 6.128 1.00 98.75 87 CYS A CA 1
ATOM 693 C C . CYS A 1 87 ? -12.673 -3.672 7.537 1.00 98.75 87 CYS A C 1
ATOM 695 O O . CYS A 1 87 ? -12.031 -4.713 7.694 1.00 98.75 87 CYS A O 1
ATOM 697 N N . ARG A 1 88 ? -13.069 -2.920 8.577 1.00 98.44 88 ARG A N 1
ATOM 698 C CA . ARG A 1 88 ? -12.736 -3.213 9.983 1.00 98.44 88 ARG A CA 1
ATOM 699 C C . ARG A 1 88 ? -13.294 -4.543 10.491 1.00 98.44 88 ARG A C 1
ATOM 701 O O . ARG A 1 88 ? -12.843 -5.030 11.528 1.00 98.44 88 ARG A O 1
ATOM 708 N N . ASP A 1 89 ? -14.220 -5.147 9.749 1.00 98.00 89 ASP A N 1
ATOM 709 C CA . ASP A 1 89 ? -14.791 -6.458 10.054 1.00 98.00 89 ASP A CA 1
ATOM 710 C C . ASP A 1 89 ? -14.201 -7.620 9.245 1.00 98.00 89 ASP A C 1
ATOM 712 O O . ASP A 1 89 ? -14.454 -8.787 9.559 1.00 98.00 89 ASP A O 1
ATOM 716 N N . ILE A 1 90 ? -13.367 -7.330 8.246 1.00 98.56 90 ILE A N 1
ATOM 717 C CA . ILE A 1 90 ? -12.776 -8.337 7.365 1.00 98.56 90 ILE A CA 1
ATOM 718 C C . ILE A 1 90 ? -11.559 -8.975 8.035 1.00 98.56 90 ILE A C 1
ATOM 720 O O . ILE A 1 90 ? -10.600 -8.294 8.391 1.00 98.56 90 ILE A O 1
ATOM 724 N N . ARG A 1 91 ? -11.608 -10.301 8.207 1.00 97.50 91 ARG A N 1
ATOM 725 C CA . ARG A 1 91 ? -10.581 -11.095 8.914 1.00 97.50 91 ARG A CA 1
ATOM 726 C C . ARG A 1 91 ? -10.172 -12.372 8.179 1.00 97.50 91 ARG A C 1
ATOM 728 O O . ARG A 1 91 ? -9.464 -13.202 8.731 1.00 97.50 91 ARG A O 1
ATOM 735 N N . THR A 1 92 ? -10.648 -12.574 6.954 1.00 98.56 92 THR A N 1
ATOM 736 C CA . THR A 1 92 ? -10.331 -13.762 6.152 1.00 98.56 92 THR A CA 1
ATOM 737 C C . THR A 1 92 ? -9.454 -13.377 4.974 1.00 98.56 92 THR A C 1
ATOM 739 O O . THR A 1 92 ? -9.578 -12.278 4.437 1.00 98.56 92 THR A O 1
ATOM 742 N N . ARG A 1 93 ? -8.590 -14.299 4.538 1.00 98.38 93 ARG A N 1
ATOM 743 C CA . ARG A 1 93 ? -7.723 -14.104 3.368 1.00 98.38 93 ARG A CA 1
ATOM 744 C C . ARG A 1 93 ? -8.515 -13.673 2.132 1.00 98.38 93 ARG A C 1
ATOM 746 O O . ARG A 1 93 ? -8.144 -12.692 1.500 1.00 98.38 93 ARG A O 1
ATOM 753 N N . ASP A 1 94 ? -9.605 -14.375 1.832 1.00 98.56 94 ASP A N 1
ATOM 754 C CA . ASP A 1 94 ? -10.428 -14.104 0.648 1.00 98.56 94 ASP A CA 1
ATOM 755 C C . ASP A 1 94 ? -11.122 -12.743 0.757 1.00 98.56 94 ASP A C 1
ATOM 757 O O . ASP A 1 94 ? -11.077 -11.953 -0.178 1.00 98.56 94 ASP A O 1
ATOM 761 N N . GLY A 1 95 ? -11.653 -12.398 1.937 1.00 98.81 95 GLY A N 1
ATOM 762 C CA . GLY A 1 95 ? -12.251 -11.081 2.158 1.00 98.81 95 GLY A CA 1
ATOM 763 C C . GLY A 1 95 ? -11.233 -9.943 2.034 1.00 98.81 95 GLY A C 1
ATOM 764 O O . GLY A 1 95 ? -11.555 -8.881 1.505 1.00 98.81 95 GLY A O 1
ATOM 765 N N . VAL A 1 96 ? -9.992 -10.155 2.490 1.00 98.88 96 VAL A N 1
ATOM 766 C CA . VAL A 1 96 ? -8.898 -9.194 2.288 1.00 98.88 96 VAL A CA 1
ATOM 767 C C . VAL A 1 96 ? -8.575 -9.070 0.800 1.00 98.88 96 VAL A C 1
ATOM 769 O O . VAL A 1 96 ? -8.489 -7.953 0.299 1.00 98.88 96 VAL A O 1
ATOM 772 N N . ALA A 1 97 ? -8.443 -10.184 0.076 1.00 98.81 97 ALA A N 1
ATOM 773 C CA . ALA A 1 97 ? -8.183 -10.172 -1.361 1.00 98.81 97 ALA A CA 1
ATOM 774 C C . ALA A 1 97 ? -9.283 -9.431 -2.140 1.00 98.81 97 ALA A C 1
ATOM 776 O O . ALA A 1 97 ? -8.971 -8.603 -2.994 1.00 98.81 97 ALA A O 1
ATOM 777 N N . ASP A 1 98 ? -10.556 -9.664 -1.822 1.00 98.81 98 ASP A N 1
ATOM 778 C CA . ASP A 1 98 ? -11.695 -8.969 -2.433 1.00 98.81 98 ASP A CA 1
ATOM 779 C C . ASP A 1 98 ? -11.670 -7.462 -2.146 1.00 98.81 98 ASP A C 1
ATOM 781 O O . ASP A 1 98 ? -11.902 -6.643 -3.040 1.00 98.81 98 ASP A O 1
ATOM 785 N N . ALA A 1 99 ? -11.329 -7.068 -0.916 1.00 98.88 99 ALA A N 1
ATOM 786 C CA . ALA A 1 99 ? -11.195 -5.661 -0.552 1.00 98.88 99 ALA A CA 1
ATOM 787 C C . ALA A 1 99 ? -10.051 -4.973 -1.318 1.00 98.88 99 ALA A C 1
ATOM 789 O O . ALA A 1 99 ? -10.217 -3.852 -1.798 1.00 98.88 99 ALA A O 1
ATOM 790 N N . LEU A 1 100 ? -8.910 -5.648 -1.497 1.00 98.88 100 LEU A N 1
ATOM 791 C CA . LEU A 1 100 ? -7.778 -5.129 -2.273 1.00 98.88 100 LEU A CA 1
ATOM 792 C C . LEU A 1 100 ? -8.109 -5.013 -3.766 1.00 98.88 100 LEU A C 1
ATOM 794 O O . LEU A 1 100 ? -7.793 -4.001 -4.387 1.00 98.88 100 LEU A O 1
ATOM 798 N N . GLN A 1 101 ? -8.824 -5.982 -4.334 1.00 98.75 101 GLN A N 1
ATOM 799 C CA . GLN A 1 101 ? -9.348 -5.886 -5.700 1.00 98.75 101 GLN A CA 1
ATOM 800 C C . GLN A 1 101 ? -10.294 -4.693 -5.859 1.00 98.75 101 GLN A C 1
ATOM 802 O O . GLN A 1 101 ? -10.170 -3.897 -6.792 1.00 98.75 101 GLN A O 1
ATOM 807 N N . ASN A 1 102 ? -11.228 -4.525 -4.921 1.00 98.69 102 ASN A N 1
ATOM 808 C CA . ASN A 1 102 ? -12.155 -3.401 -4.932 1.00 98.69 102 ASN A CA 1
ATOM 809 C C . ASN A 1 102 ? -11.427 -2.055 -4.780 1.00 98.69 102 ASN A C 1
ATOM 811 O O . ASN A 1 102 ? -11.822 -1.065 -5.400 1.00 98.69 102 ASN A O 1
ATOM 815 N N . HIS A 1 103 ? -10.356 -1.999 -3.981 1.00 98.81 103 HIS A N 1
ATOM 816 C CA . HIS A 1 103 ? -9.469 -0.838 -3.884 1.00 98.81 103 HIS A CA 1
ATOM 817 C C . HIS A 1 103 ? -8.903 -0.467 -5.255 1.00 98.81 103 HIS A C 1
ATOM 819 O O . HIS A 1 103 ? -9.057 0.676 -5.680 1.00 98.81 103 HIS A O 1
ATOM 825 N N . LEU A 1 104 ? -8.320 -1.429 -5.978 1.00 98.69 104 LEU A N 1
ATOM 826 C CA . LEU A 1 104 ? -7.735 -1.191 -7.301 1.00 98.69 104 LEU A CA 1
ATOM 827 C C . LEU A 1 104 ? -8.769 -0.763 -8.339 1.00 98.69 104 LEU A C 1
ATOM 829 O O . LEU A 1 104 ? -8.538 0.197 -9.073 1.00 98.69 104 LEU A O 1
ATOM 833 N N . ASN A 1 105 ? -9.934 -1.409 -8.354 1.00 97.81 105 ASN A N 1
ATOM 834 C CA . ASN A 1 105 ? -11.028 -1.042 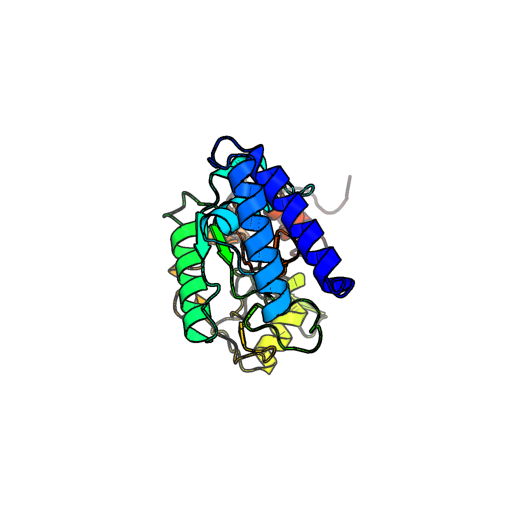-9.250 1.00 97.81 105 ASN A CA 1
ATOM 835 C C . ASN A 1 105 ? -11.514 0.391 -9.000 1.00 97.81 105 ASN A C 1
ATOM 837 O O . ASN A 1 105 ? -11.728 1.151 -9.946 1.00 97.81 105 ASN A O 1
ATOM 841 N N . THR A 1 106 ? -11.656 0.769 -7.726 1.00 98.19 106 THR A N 1
ATOM 842 C CA . THR A 1 106 ? -12.045 2.131 -7.338 1.00 98.19 106 THR A CA 1
ATOM 843 C C . THR A 1 106 ? -10.958 3.133 -7.724 1.00 98.19 106 THR A C 1
ATOM 845 O O . THR A 1 106 ? -11.266 4.181 -8.278 1.00 98.19 106 THR A O 1
ATOM 848 N N . ALA A 1 107 ? -9.692 2.804 -7.464 1.00 98.31 107 ALA A N 1
ATOM 849 C CA . ALA A 1 107 ? -8.564 3.686 -7.725 1.00 98.31 107 ALA A CA 1
ATOM 850 C C . ALA A 1 107 ? -8.321 3.914 -9.223 1.00 98.31 107 ALA A C 1
ATOM 852 O O . ALA A 1 107 ? -7.935 5.016 -9.597 1.00 98.31 107 ALA A O 1
ATOM 853 N N . TRP A 1 108 ? -8.530 2.906 -10.078 1.00 97.69 108 TRP A N 1
ATOM 854 C CA . TRP A 1 108 ? -8.159 2.977 -11.493 1.00 97.69 108 TRP A CA 1
ATOM 855 C C . TRP A 1 108 ? -9.047 3.908 -12.319 1.00 97.69 108 TRP A C 1
ATOM 857 O O . TRP A 1 108 ? -8.526 4.701 -13.099 1.00 97.69 108 TRP A O 1
ATOM 867 N N . LYS A 1 109 ? -10.377 3.768 -12.208 1.00 93.62 109 LYS A N 1
ATOM 868 C CA . LYS A 1 109 ? -11.394 4.539 -12.957 1.00 93.62 109 LYS A CA 1
ATOM 869 C C . LYS A 1 109 ? -11.011 4.843 -14.424 1.00 93.62 109 LYS A C 1
ATOM 871 O O . LYS A 1 109 ? -11.148 5.961 -14.916 1.00 93.62 109 LYS A O 1
ATOM 876 N N . GLY A 1 110 ? -10.503 3.836 -15.138 1.00 92.25 110 GLY A N 1
ATOM 877 C CA . GLY A 1 110 ? -10.132 3.964 -16.553 1.00 92.25 110 GLY A CA 1
ATOM 878 C C . GLY A 1 110 ? -8.987 4.947 -16.838 1.00 92.25 110 GLY A C 1
ATOM 879 O O . GLY A 1 110 ? -8.911 5.465 -17.948 1.00 92.25 110 GLY A O 1
ATOM 880 N N . GLY A 1 111 ? -8.131 5.224 -15.853 1.00 93.81 111 GLY A N 1
ATOM 881 C CA . GLY A 1 111 ? -7.013 6.167 -15.931 1.00 93.81 111 GLY A CA 1
ATOM 882 C C . GLY A 1 111 ? -7.255 7.499 -15.210 1.00 93.81 111 GLY A C 1
ATOM 883 O O . GLY A 1 111 ? -6.291 8.210 -14.930 1.00 93.81 111 GLY A O 1
ATOM 884 N N . ASP A 1 112 ? -8.504 7.826 -14.856 1.00 95.69 112 ASP A N 1
ATOM 885 C CA . ASP A 1 112 ? -8.852 8.998 -14.033 1.00 95.69 112 ASP A CA 1
ATOM 886 C C . ASP A 1 112 ? -8.692 8.673 -12.539 1.00 95.69 112 ASP A C 1
ATOM 888 O O . ASP A 1 112 ? -9.674 8.487 -11.820 1.00 95.69 112 ASP A O 1
ATOM 892 N N . LEU A 1 113 ? -7.439 8.523 -12.097 1.00 96.81 113 LEU A N 1
ATOM 893 C CA . LEU A 1 113 ? -7.115 7.946 -10.792 1.00 96.81 113 LEU A CA 1
ATOM 894 C C . LEU A 1 113 ? -7.825 8.634 -9.616 1.00 96.81 113 LEU A C 1
ATOM 896 O O . LEU A 1 113 ? -7.768 9.853 -9.448 1.00 96.81 113 LEU A O 1
ATOM 900 N N . GLU A 1 114 ? -8.399 7.827 -8.726 1.00 97.44 114 GLU A N 1
ATOM 901 C CA . GLU A 1 114 ? -9.000 8.288 -7.474 1.00 97.44 114 GLU A CA 1
ATOM 902 C C . GLU A 1 114 ? -8.147 7.877 -6.271 1.00 97.44 114 GLU A C 1
ATOM 904 O O . GLU A 1 114 ? -7.577 6.788 -6.234 1.00 97.44 114 GLU A O 1
ATOM 909 N N . SER A 1 115 ? -8.059 8.746 -5.259 1.00 98.06 115 SER A N 1
ATOM 910 C CA . SER A 1 115 ? -7.401 8.404 -3.994 1.00 98.06 115 SER A CA 1
ATOM 911 C C . SER A 1 115 ? -8.317 7.543 -3.133 1.00 98.06 115 SER A C 1
ATOM 913 O O . SER A 1 115 ? -9.425 7.967 -2.787 1.00 98.06 115 SER A O 1
ATOM 915 N N . VAL A 1 116 ? -7.839 6.365 -2.744 1.00 98.56 116 VAL A N 1
ATOM 916 C CA . VAL A 1 116 ? -8.577 5.387 -1.943 1.00 98.56 116 VAL A CA 1
ATOM 917 C C . VAL A 1 116 ? -7.741 4.986 -0.732 1.00 98.56 116 VAL A C 1
ATOM 919 O O . VAL A 1 116 ? -6.516 4.914 -0.798 1.00 98.56 116 VAL A O 1
ATOM 922 N N . ILE A 1 117 ? -8.400 4.720 0.391 1.00 98.81 117 ILE A N 1
ATOM 923 C CA . ILE A 1 117 ? -7.831 4.006 1.533 1.00 98.81 117 ILE A CA 1
ATOM 924 C C . ILE A 1 117 ? -8.763 2.858 1.916 1.00 98.81 117 ILE A C 1
ATOM 926 O O . ILE A 1 117 ? -9.981 3.038 1.966 1.00 98.81 117 ILE A O 1
ATOM 930 N N . THR A 1 118 ? -8.197 1.693 2.203 1.00 98.88 118 THR A N 1
ATOM 931 C CA . THR A 1 118 ? -8.940 0.540 2.728 1.00 98.88 118 THR A CA 1
ATOM 932 C C . THR A 1 118 ? -8.475 0.289 4.146 1.00 98.88 118 THR A C 1
ATOM 934 O O . THR A 1 118 ? -7.289 0.080 4.354 1.00 98.88 118 THR A O 1
ATOM 937 N N . VAL A 1 119 ? -9.374 0.358 5.127 1.00 98.88 119 VAL A N 1
ATOM 938 C CA . VAL A 1 119 ? -9.015 0.260 6.549 1.00 98.88 119 VAL A CA 1
ATOM 939 C C . VAL A 1 119 ? -9.453 -1.090 7.098 1.00 98.88 119 VAL A C 1
ATOM 941 O O . VAL A 1 119 ? -10.648 -1.358 7.195 1.00 98.88 119 VAL A O 1
ATOM 944 N N . PHE A 1 120 ? -8.486 -1.928 7.466 1.00 98.75 120 PHE A N 1
ATOM 945 C CA . PHE A 1 120 ? -8.707 -3.246 8.070 1.00 98.75 120 PHE A CA 1
ATOM 946 C C . PHE A 1 120 ? -8.819 -3.158 9.607 1.00 98.75 120 PHE A C 1
ATOM 948 O O . PHE A 1 120 ? -8.701 -2.057 10.153 1.00 98.75 120 PHE A O 1
ATOM 955 N N . PRO A 1 121 ? -9.099 -4.264 10.333 1.00 98.19 121 PRO A N 1
ATOM 956 C CA . PRO A 1 121 ? -9.341 -4.211 11.773 1.00 98.19 121 PRO A CA 1
ATOM 957 C C . PRO A 1 121 ? -8.200 -3.537 12.558 1.00 98.19 121 PRO A C 1
ATOM 959 O O . PRO A 1 121 ? -7.026 -3.700 12.209 1.00 98.19 121 PRO A O 1
ATOM 962 N N . PRO A 1 122 ? -8.517 -2.793 13.633 1.00 97.12 122 PRO A N 1
ATOM 963 C CA . PRO A 1 122 ? -7.504 -2.165 14.467 1.00 97.12 122 PRO A CA 1
ATOM 964 C C . PRO A 1 122 ? -6.751 -3.190 15.318 1.00 97.12 122 PRO A C 1
ATOM 966 O O . PRO A 1 122 ? -7.281 -4.239 15.689 1.00 97.12 122 PRO A O 1
ATOM 969 N N . ARG A 1 123 ? -5.530 -2.827 15.711 1.00 94.31 123 ARG A N 1
ATOM 970 C CA . ARG A 1 123 ? -4.824 -3.476 16.815 1.00 94.31 123 ARG A CA 1
ATOM 971 C C . ARG A 1 123 ? -5.526 -3.144 18.127 1.00 94.31 123 ARG A C 1
ATOM 973 O O . ARG A 1 123 ? -5.987 -2.018 18.317 1.00 94.31 123 ARG A O 1
ATOM 980 N N . ILE A 1 124 ? -5.535 -4.093 19.058 1.00 86.00 124 ILE A N 1
ATOM 981 C CA . ILE A 1 124 ? -6.072 -3.868 20.401 1.00 86.00 124 ILE A CA 1
ATOM 982 C C . ILE A 1 124 ? -5.037 -3.140 21.268 1.00 86.00 124 ILE A C 1
ATOM 984 O O . ILE A 1 124 ? -3.921 -3.641 21.450 1.00 86.00 124 ILE A O 1
ATOM 988 N N . PRO A 1 125 ? -5.369 -1.945 21.793 1.00 85.00 125 PRO A N 1
ATOM 989 C CA . PRO A 1 125 ? -4.491 -1.206 22.689 1.00 85.00 125 PRO A CA 1
ATOM 990 C C . PRO A 1 125 ? -4.091 -2.030 23.918 1.00 85.00 125 PRO A C 1
ATOM 992 O O . PRO A 1 125 ? -4.900 -2.747 24.492 1.00 85.00 125 PRO A O 1
ATOM 995 N N . GLY A 1 126 ? -2.832 -1.912 24.344 1.00 79.38 126 GLY A N 1
ATOM 996 C CA . GLY A 1 126 ? -2.340 -2.572 25.561 1.00 79.38 126 GLY A CA 1
ATOM 997 C C . GLY A 1 126 ? -2.037 -4.070 25.433 1.00 79.38 126 GLY A C 1
ATOM 998 O O . GLY A 1 126 ? -1.421 -4.623 26.341 1.00 79.38 126 GLY A O 1
ATOM 999 N N . GLU A 1 127 ? -2.360 -4.706 24.303 1.00 84.88 127 GLU A N 1
ATOM 1000 C CA . GLU A 1 127 ? -2.074 -6.123 24.031 1.00 84.88 127 GLU A CA 1
ATOM 1001 C C . GLU A 1 127 ? -1.075 -6.292 22.864 1.00 84.88 127 GLU A C 1
ATOM 1003 O O . GLU A 1 127 ? -1.420 -6.852 21.827 1.00 84.88 127 GLU A O 1
ATOM 1008 N N . PRO A 1 128 ? 0.191 -5.842 22.986 1.00 79.69 128 PRO A N 1
ATOM 1009 C CA . PRO A 1 128 ? 1.156 -5.872 21.878 1.00 79.69 128 PRO A CA 1
ATOM 1010 C C . PRO A 1 128 ? 1.549 -7.288 21.424 1.00 79.69 128 PRO A C 1
ATOM 1012 O O . PRO A 1 128 ? 2.168 -7.442 20.377 1.00 79.69 128 PRO A O 1
ATOM 1015 N N . HIS A 1 129 ? 1.238 -8.308 22.227 1.00 86.56 129 HIS A N 1
ATOM 1016 C CA . HIS A 1 129 ? 1.476 -9.716 21.904 1.00 86.56 129 HIS A CA 1
ATOM 1017 C C . HIS A 1 129 ? 0.289 -10.382 21.209 1.00 86.56 129 HIS A C 1
ATOM 1019 O O . HIS A 1 129 ? 0.411 -11.523 20.766 1.00 86.56 129 HIS A O 1
ATOM 1025 N N . ARG A 1 130 ? -0.863 -9.707 21.149 1.00 91.38 130 ARG A N 1
ATOM 1026 C CA . ARG A 1 130 ? -2.013 -10.216 20.419 1.00 91.38 130 ARG A CA 1
ATOM 1027 C C . ARG A 1 130 ? -1.777 -10.013 18.919 1.00 91.38 130 ARG A C 1
ATOM 1029 O O . ARG A 1 130 ? -1.367 -8.914 18.544 1.00 91.38 130 ARG A O 1
ATOM 1036 N N . PRO A 1 131 ? -2.055 -11.026 18.082 1.00 94.62 131 PRO A N 1
ATOM 1037 C CA . PRO A 1 131 ? -1.852 -10.901 16.651 1.00 94.62 131 PRO A CA 1
ATOM 1038 C C . PRO A 1 131 ? -2.669 -9.778 16.013 1.00 94.62 131 PRO A C 1
ATOM 1040 O O . PRO A 1 131 ? -3.841 -9.580 16.353 1.00 94.62 131 PRO A O 1
ATOM 1043 N N . ASP A 1 132 ? -2.072 -9.086 15.047 1.00 95.81 132 ASP A N 1
ATOM 1044 C CA . ASP A 1 132 ? -2.819 -8.214 14.148 1.00 95.81 132 ASP A CA 1
ATOM 1045 C C . ASP A 1 132 ? -3.695 -9.070 13.221 1.00 95.81 132 ASP A C 1
ATOM 1047 O O . ASP A 1 132 ? -3.204 -9.963 12.526 1.00 95.81 132 ASP A O 1
ATOM 1051 N N . ALA A 1 133 ? -4.996 -8.768 13.177 1.00 96.88 133 ALA A N 1
ATOM 1052 C CA . ALA A 1 133 ? -5.964 -9.567 12.423 1.00 96.88 133 ALA A CA 1
ATOM 1053 C C . ALA A 1 133 ? -5.663 -9.610 10.917 1.00 96.88 133 ALA A C 1
ATOM 1055 O O . ALA A 1 133 ? -5.890 -10.628 10.269 1.00 96.88 133 ALA A O 1
ATOM 1056 N N . VAL A 1 134 ? -5.161 -8.502 10.362 1.00 98.31 134 VAL A N 1
ATOM 1057 C CA . VAL A 1 134 ? -4.792 -8.384 8.949 1.00 98.31 134 VAL A CA 1
ATOM 1058 C C . VAL A 1 134 ? -3.505 -7.582 8.821 1.00 98.31 134 VAL A C 1
ATOM 1060 O O . VAL A 1 134 ? -3.397 -6.484 9.372 1.00 98.31 134 VAL A O 1
ATOM 1063 N N . ARG A 1 135 ? -2.557 -8.090 8.026 1.00 98.06 135 ARG A N 1
ATOM 1064 C CA . ARG A 1 135 ? -1.417 -7.318 7.511 1.00 98.06 135 ARG A CA 1
ATOM 1065 C C . ARG A 1 135 ? -1.154 -7.646 6.047 1.00 98.06 135 ARG A C 1
ATOM 1067 O O . ARG A 1 135 ? -1.506 -8.715 5.554 1.00 98.06 135 ARG A O 1
ATOM 1074 N N . ILE A 1 136 ? -0.493 -6.718 5.366 1.00 98.38 136 ILE A N 1
ATOM 1075 C CA . ILE A 1 136 ? 0.010 -6.906 4.007 1.00 98.38 136 ILE A CA 1
ATOM 1076 C C . ILE A 1 136 ? 1.529 -6.826 4.082 1.00 98.38 136 ILE A C 1
ATOM 1078 O O . ILE A 1 136 ? 2.078 -5.854 4.598 1.00 98.38 136 ILE A O 1
ATOM 1082 N N . GLY A 1 137 ? 2.209 -7.867 3.607 1.00 97.75 137 GLY A N 1
ATOM 1083 C CA . GLY A 1 137 ? 3.667 -7.943 3.631 1.00 97.75 137 GLY A CA 1
ATOM 1084 C C . GLY A 1 137 ? 4.339 -7.115 2.536 1.00 97.75 137 GLY A C 1
ATOM 1085 O O . GLY A 1 137 ? 5.544 -6.882 2.604 1.00 97.75 137 GLY A O 1
ATOM 1086 N N . ASN A 1 138 ? 3.592 -6.702 1.511 1.00 98.44 138 ASN A N 1
ATOM 1087 C CA . ASN A 1 138 ? 4.098 -5.868 0.430 1.00 98.44 138 ASN A CA 1
ATOM 1088 C C . ASN A 1 138 ? 4.362 -4.439 0.932 1.00 98.44 138 ASN A C 1
ATOM 1090 O O . ASN A 1 138 ? 3.516 -3.850 1.605 1.00 98.44 138 ASN A O 1
ATOM 1094 N N . HIS A 1 139 ? 5.476 -3.832 0.513 1.00 96.94 139 HIS A N 1
ATOM 1095 C CA . HIS A 1 139 ? 5.695 -2.392 0.711 1.00 96.94 139 HIS A CA 1
ATOM 1096 C C . HIS A 1 139 ? 4.645 -1.567 -0.056 1.00 96.94 139 HIS A C 1
ATOM 1098 O O . HIS A 1 139 ? 4.040 -0.637 0.490 1.00 96.94 139 HIS A O 1
ATOM 1104 N N . GLN A 1 140 ? 4.454 -1.907 -1.333 1.00 97.88 140 GLN A N 1
ATOM 1105 C CA . GLN A 1 140 ? 3.411 -1.360 -2.194 1.00 97.88 140 GLN A CA 1
ATOM 1106 C C . GLN A 1 140 ? 2.600 -2.501 -2.794 1.00 97.88 140 GLN A C 1
ATOM 1108 O O . GLN A 1 140 ? 3.177 -3.527 -3.160 1.00 97.88 140 GLN A O 1
ATOM 1113 N N . LEU A 1 141 ? 1.286 -2.316 -2.913 1.00 97.88 141 LEU A N 1
ATOM 1114 C CA . LEU A 1 141 ? 0.383 -3.364 -3.399 1.00 97.88 141 LEU A CA 1
ATOM 1115 C C . LEU A 1 141 ? 0.669 -3.741 -4.860 1.00 97.88 141 LEU A C 1
ATOM 1117 O O . LEU A 1 141 ? 0.630 -4.918 -5.210 1.00 97.88 141 LEU A O 1
ATOM 1121 N N . LEU A 1 142 ? 0.983 -2.743 -5.694 1.00 98.50 142 LEU A N 1
ATOM 1122 C CA . LEU A 1 142 ? 1.551 -2.936 -7.025 1.00 98.50 142 LEU A CA 1
ATOM 1123 C C . LEU A 1 142 ? 3.043 -2.668 -6.943 1.00 98.50 142 LEU A C 1
ATOM 1125 O O . LEU A 1 142 ? 3.462 -1.597 -6.497 1.00 98.50 142 LEU A O 1
ATOM 1129 N N . ARG A 1 143 ? 3.845 -3.637 -7.377 1.00 98.00 143 ARG A N 1
ATOM 1130 C CA . ARG A 1 143 ? 5.286 -3.467 -7.516 1.00 98.00 143 ARG A CA 1
ATOM 1131 C C . ARG A 1 143 ? 5.871 -4.558 -8.399 1.00 98.00 143 ARG A C 1
ATOM 1133 O O . ARG A 1 143 ? 5.381 -5.684 -8.390 1.00 98.00 143 ARG A O 1
ATOM 1140 N N . TYR A 1 144 ? 6.946 -4.239 -9.111 1.00 98.62 144 TYR A N 1
ATOM 1141 C CA . TYR A 1 144 ? 7.728 -5.242 -9.826 1.00 98.62 144 TYR A CA 1
ATOM 1142 C C . TYR A 1 144 ? 8.651 -6.024 -8.890 1.00 98.62 144 TYR A C 1
ATOM 1144 O O . TYR A 1 144 ? 9.160 -5.496 -7.896 1.00 98.62 144 TYR A O 1
ATOM 1152 N N . ALA A 1 145 ? 8.878 -7.281 -9.241 1.00 98.62 145 ALA A N 1
ATOM 1153 C CA . ALA A 1 145 ? 9.823 -8.181 -8.606 1.00 98.62 145 ALA A CA 1
ATOM 1154 C C . ALA A 1 145 ? 11.276 -7.821 -8.947 1.00 98.62 145 ALA A C 1
ATOM 1156 O O . ALA A 1 145 ? 11.544 -7.123 -9.925 1.00 98.62 145 ALA A O 1
ATOM 1157 N N . GLY A 1 146 ? 12.213 -8.325 -8.145 1.00 98.31 146 GLY A N 1
ATOM 1158 C CA . GLY A 1 146 ? 13.654 -8.223 -8.368 1.00 98.31 146 GLY A CA 1
ATOM 1159 C C . GLY A 1 146 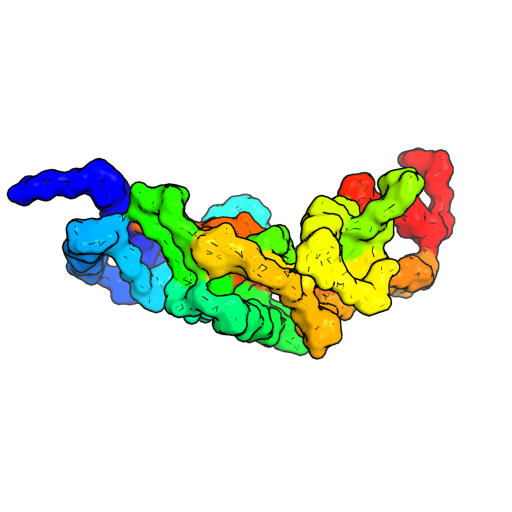? 14.305 -9.597 -8.291 1.00 98.31 146 GLY A C 1
ATOM 1160 O O . GLY A 1 146 ? 14.345 -10.207 -7.227 1.00 98.31 146 GLY A O 1
ATOM 1161 N N . PHE A 1 147 ? 14.815 -10.100 -9.410 1.00 98.25 147 PHE A N 1
ATOM 1162 C CA . PHE A 1 147 ? 15.464 -11.407 -9.496 1.00 98.25 147 PHE A CA 1
ATOM 1163 C C . PHE A 1 147 ? 16.978 -11.241 -9.515 1.00 98.25 147 PHE A C 1
ATOM 1165 O O . PHE A 1 147 ? 17.546 -10.776 -10.508 1.00 98.25 147 PHE A O 1
ATOM 1172 N N . LYS A 1 148 ? 17.633 -11.634 -8.424 1.00 96.44 148 LYS A N 1
ATOM 1173 C CA . LYS A 1 148 ? 19.091 -11.675 -8.347 1.00 96.44 148 LYS A CA 1
ATOM 1174 C C . LYS A 1 148 ? 19.647 -12.769 -9.262 1.00 96.44 148 LYS A C 1
ATOM 1176 O O . LYS A 1 148 ? 19.116 -13.878 -9.302 1.00 96.44 148 LYS A O 1
ATOM 1181 N N . LYS A 1 149 ? 20.708 -12.445 -9.996 1.00 94.25 149 LYS A N 1
ATOM 1182 C CA . LYS A 1 149 ? 21.461 -13.372 -10.846 1.00 94.25 149 LYS A CA 1
ATOM 1183 C C . LYS A 1 149 ? 22.740 -13.840 -10.157 1.00 94.25 149 LYS A C 1
ATOM 1185 O O . LYS A 1 149 ? 23.203 -13.225 -9.195 1.00 94.25 149 LYS A O 1
ATOM 1190 N N . ASP A 1 150 ? 23.344 -14.885 -10.713 1.00 94.00 150 ASP A N 1
ATOM 1191 C CA . ASP A 1 150 ? 24.597 -15.468 -10.218 1.00 94.00 150 ASP A CA 1
ATOM 1192 C C . ASP A 1 150 ? 25.772 -14.475 -10.244 1.00 94.00 150 ASP A C 1
ATOM 1194 O O . ASP A 1 150 ? 26.643 -14.522 -9.379 1.00 94.00 150 ASP A O 1
ATOM 1198 N N . ASP A 1 151 ? 25.777 -13.538 -11.198 1.00 94.31 151 ASP A N 1
ATOM 1199 C CA . ASP A 1 151 ? 26.789 -12.477 -11.320 1.00 94.31 151 ASP A CA 1
ATOM 1200 C C . ASP A 1 151 ? 26.583 -11.302 -10.341 1.00 94.31 151 ASP A C 1
ATOM 1202 O O . ASP A 1 151 ? 27.340 -10.332 -10.357 1.00 94.31 151 ASP A O 1
ATOM 1206 N N . GLY A 1 152 ? 25.563 -11.377 -9.479 1.00 90.75 152 GLY A N 1
ATOM 1207 C CA . GLY A 1 152 ? 25.216 -10.345 -8.505 1.00 90.75 152 GLY A CA 1
ATOM 1208 C C . GLY A 1 152 ? 24.352 -9.209 -9.054 1.00 90.75 152 GLY A C 1
ATOM 1209 O O . GLY A 1 152 ? 23.896 -8.379 -8.266 1.00 90.75 152 GLY A O 1
ATOM 1210 N N . THR A 1 153 ? 24.078 -9.170 -10.362 1.00 93.62 153 THR A N 1
ATOM 1211 C CA . THR A 1 153 ? 23.138 -8.206 -10.950 1.00 93.62 153 THR A CA 1
ATOM 1212 C C . THR A 1 153 ? 21.688 -8.591 -10.651 1.00 93.62 153 THR A C 1
ATOM 1214 O O . THR A 1 153 ? 21.388 -9.724 -10.268 1.00 93.62 153 THR A O 1
ATOM 1217 N N . VAL A 1 154 ? 20.762 -7.645 -10.823 1.00 97.19 154 VAL A N 1
ATOM 1218 C CA . VAL A 1 154 ? 19.325 -7.874 -10.619 1.00 97.19 154 VAL A CA 1
ATOM 1219 C C . VAL A 1 154 ? 18.564 -7.601 -11.913 1.00 97.19 154 VAL A C 1
ATOM 1221 O O . VAL A 1 154 ? 18.773 -6.585 -12.572 1.00 97.19 154 VAL A O 1
ATOM 1224 N N . THR A 1 155 ? 17.655 -8.505 -12.276 1.00 96.75 155 THR A N 1
ATOM 1225 C CA . THR A 1 155 ? 16.611 -8.249 -13.275 1.00 96.75 155 THR A CA 1
ATOM 1226 C C . THR A 1 155 ? 15.334 -7.803 -12.573 1.00 96.75 155 THR A C 1
ATOM 1228 O O . THR A 1 155 ? 14.823 -8.529 -11.728 1.00 96.75 155 THR A O 1
ATOM 1231 N N . GLY A 1 156 ? 14.802 -6.637 -12.946 1.00 97.06 156 GLY A N 1
ATOM 1232 C CA . GLY A 1 156 ? 13.635 -6.031 -12.296 1.00 97.06 156 GLY A CA 1
ATOM 1233 C C . GLY A 1 156 ? 14.032 -4.987 -11.263 1.00 97.06 156 GLY A C 1
ATOM 1234 O O . GLY A 1 156 ? 15.031 -4.300 -11.456 1.00 97.06 156 GLY A O 1
ATOM 1235 N N . ASP A 1 157 ? 13.251 -4.851 -10.193 1.00 97.75 157 ASP A N 1
ATOM 1236 C CA . ASP A 1 157 ? 13.455 -3.838 -9.154 1.00 97.75 157 ASP A CA 1
ATOM 1237 C C . ASP A 1 157 ? 14.376 -4.356 -8.030 1.00 97.75 157 ASP A C 1
ATOM 1239 O O . ASP A 1 157 ? 13.936 -5.193 -7.235 1.00 97.75 157 ASP A O 1
ATOM 1243 N N . PRO A 1 158 ? 15.611 -3.834 -7.864 1.00 97.31 158 PRO A N 1
ATOM 1244 C CA . PRO A 1 158 ? 16.514 -4.272 -6.796 1.00 97.31 158 PRO A CA 1
ATOM 1245 C C . PRO A 1 158 ? 15.949 -4.109 -5.388 1.00 97.31 158 PRO A C 1
ATOM 1247 O O . PRO A 1 158 ? 16.239 -4.926 -4.514 1.00 97.31 158 PRO A O 1
ATOM 1250 N N . HIS A 1 159 ? 15.091 -3.111 -5.166 1.00 96.88 159 HIS A N 1
ATOM 1251 C CA . HIS A 1 159 ? 14.448 -2.905 -3.870 1.00 96.88 159 HIS A CA 1
ATOM 1252 C C . HIS A 1 159 ? 13.518 -4.071 -3.495 1.00 96.88 159 HIS A C 1
ATOM 1254 O O . HIS A 1 159 ? 13.263 -4.320 -2.319 1.00 96.88 159 HIS A O 1
ATOM 1260 N N . SER A 1 160 ? 12.991 -4.791 -4.480 1.00 97.94 160 SER A N 1
ATOM 1261 C CA . SER A 1 160 ? 12.067 -5.901 -4.261 1.00 97.94 160 SER A CA 1
ATOM 1262 C C . SER A 1 160 ? 12.770 -7.247 -4.079 1.00 97.94 160 SER A C 1
ATOM 1264 O O . SER A 1 160 ? 12.077 -8.243 -3.890 1.00 97.94 160 SER A O 1
ATOM 1266 N N . THR A 1 161 ? 14.104 -7.317 -4.149 1.00 98.19 161 THR A N 1
ATOM 1267 C CA . THR A 1 161 ? 14.847 -8.590 -4.236 1.00 98.19 161 THR A CA 1
ATOM 1268 C C . THR A 1 161 ? 14.575 -9.524 -3.058 1.00 98.19 161 THR A C 1
ATOM 1270 O O . THR A 1 161 ? 14.140 -10.652 -3.267 1.00 98.19 161 THR A O 1
ATOM 1273 N N . GLU A 1 162 ? 14.734 -9.048 -1.820 1.00 97.81 162 GLU A N 1
ATOM 1274 C CA . GLU A 1 162 ? 14.505 -9.867 -0.617 1.00 97.81 162 GLU A CA 1
ATOM 1275 C C . GLU A 1 162 ? 13.055 -10.370 -0.540 1.00 97.81 162 GLU A C 1
ATOM 1277 O O . GLU A 1 162 ? 12.792 -11.549 -0.298 1.00 97.81 162 GLU A O 1
ATOM 1282 N N . PHE A 1 163 ? 12.095 -9.485 -0.823 1.00 98.44 163 PHE A N 1
ATOM 1283 C CA . PHE A 1 163 ? 10.684 -9.854 -0.857 1.00 98.44 163 PHE A CA 1
ATOM 1284 C C . PHE A 1 163 ? 10.397 -10.887 -1.959 1.00 98.44 163 PHE A C 1
ATOM 1286 O O . PHE A 1 163 ? 9.674 -11.851 -1.723 1.00 98.44 163 PHE A O 1
ATOM 1293 N N . THR A 1 164 ? 10.998 -10.721 -3.140 1.00 98.69 164 THR A N 1
ATOM 1294 C CA . THR A 1 164 ? 10.884 -11.641 -4.283 1.00 98.69 164 THR A CA 1
ATOM 1295 C C . THR A 1 164 ? 11.395 -13.030 -3.909 1.00 98.69 164 THR A C 1
ATOM 1297 O O . THR A 1 164 ? 10.687 -14.014 -4.107 1.00 98.69 164 THR A O 1
ATOM 1300 N N . GLU A 1 165 ? 12.593 -13.122 -3.328 1.00 98.25 165 GLU A N 1
ATOM 1301 C CA . GLU A 1 165 ? 13.199 -14.383 -2.886 1.00 98.25 165 GLU A CA 1
ATOM 1302 C C . GLU A 1 165 ? 12.330 -15.097 -1.845 1.00 98.25 165 GLU A C 1
ATOM 1304 O O . GLU A 1 165 ? 12.114 -16.308 -1.943 1.00 98.25 165 GLU A O 1
ATOM 1309 N N . ARG A 1 166 ? 11.758 -14.347 -0.893 1.00 98.06 166 ARG A N 1
ATOM 1310 C CA . ARG A 1 166 ? 10.809 -14.892 0.084 1.00 98.06 166 ARG A CA 1
ATOM 1311 C C . ARG A 1 166 ? 9.544 -15.440 -0.579 1.00 98.06 166 ARG A C 1
ATOM 1313 O O . ARG A 1 166 ? 9.122 -16.541 -0.246 1.00 98.06 166 ARG A O 1
ATOM 1320 N N . MET A 1 167 ? 8.941 -14.715 -1.520 1.00 98.62 167 MET A N 1
ATOM 1321 C CA . MET A 1 167 ? 7.740 -15.200 -2.213 1.00 98.62 167 MET A CA 1
ATOM 1322 C C . MET A 1 167 ? 8.035 -16.469 -3.023 1.00 98.62 167 MET A C 1
ATOM 1324 O O . MET A 1 167 ? 7.261 -17.424 -2.970 1.00 98.62 167 MET A O 1
ATOM 1328 N N . LEU A 1 168 ? 9.177 -16.517 -3.721 1.00 98.38 168 LEU A N 1
ATOM 1329 C CA . LEU A 1 168 ? 9.616 -17.705 -4.462 1.00 98.38 168 LEU A CA 1
ATOM 1330 C C . LEU A 1 168 ? 9.820 -18.915 -3.535 1.00 98.38 168 LEU A C 1
ATOM 1332 O O . LEU A 1 168 ? 9.400 -20.021 -3.873 1.00 98.38 168 LEU A O 1
ATOM 1336 N N . SER A 1 169 ? 10.427 -18.725 -2.356 1.00 97.88 169 SER A N 1
ATOM 1337 C CA . SER A 1 169 ? 10.645 -19.818 -1.393 1.00 97.88 169 SER A CA 1
ATOM 1338 C C . SER A 1 169 ? 9.349 -20.333 -0.757 1.00 97.88 169 SER A C 1
ATOM 1340 O O . SER A 1 169 ? 9.278 -21.497 -0.367 1.00 97.88 169 SER A O 1
ATOM 1342 N N . GLN A 1 170 ? 8.305 -19.502 -0.725 1.00 97.81 170 GLN A N 1
ATOM 1343 C CA . GLN A 1 170 ? 6.949 -19.861 -0.300 1.00 97.81 170 GLN A CA 1
ATOM 1344 C C . GLN A 1 170 ? 6.092 -20.468 -1.426 1.00 97.81 170 GLN A C 1
ATOM 1346 O O . GLN A 1 170 ? 4.907 -20.734 -1.227 1.00 97.81 170 GLN A O 1
ATOM 1351 N N . GLY A 1 171 ? 6.678 -20.716 -2.601 1.00 97.62 171 GLY A N 1
ATOM 1352 C CA . GLY A 1 171 ? 6.027 -21.418 -3.706 1.00 97.62 171 GLY A CA 1
ATOM 1353 C C . GLY A 1 171 ? 5.404 -20.519 -4.773 1.00 97.62 171 GLY A C 1
ATOM 1354 O O . GLY A 1 171 ? 4.772 -21.044 -5.690 1.00 97.62 171 GLY A O 1
ATOM 1355 N N . TRP A 1 172 ? 5.592 -19.195 -4.715 1.00 98.38 172 TRP A N 1
ATOM 1356 C CA . TRP A 1 172 ? 5.259 -18.347 -5.860 1.00 98.38 172 TRP A CA 1
ATOM 1357 C C . TRP A 1 172 ? 6.128 -18.732 -7.062 1.00 98.38 172 TRP A C 1
ATOM 1359 O O . TRP A 1 172 ? 7.349 -18.844 -6.957 1.00 98.38 172 TRP A O 1
ATOM 1369 N N . ASN A 1 173 ? 5.502 -18.931 -8.218 1.00 96.88 173 ASN A N 1
ATOM 1370 C CA . ASN A 1 173 ? 6.192 -19.307 -9.444 1.00 96.88 173 ASN A CA 1
ATOM 1371 C C . ASN A 1 173 ? 5.634 -18.501 -10.625 1.00 96.88 173 ASN A C 1
ATOM 1373 O O . ASN A 1 173 ? 4.695 -18.962 -11.278 1.00 96.88 173 ASN A O 1
ATOM 1377 N N . PRO A 1 174 ? 6.179 -17.303 -10.901 1.00 96.56 174 PRO A N 1
ATOM 1378 C CA . PRO A 1 174 ? 5.682 -16.475 -11.989 1.00 96.56 174 PRO A CA 1
ATOM 1379 C C . PRO A 1 174 ? 5.953 -17.141 -13.338 1.00 96.56 174 PRO A C 1
ATOM 1381 O O . PRO A 1 174 ? 7.031 -17.696 -13.562 1.00 96.56 174 PRO A O 1
ATOM 1384 N N . ALA A 1 175 ? 5.003 -17.016 -14.268 1.00 93.12 175 ALA A N 1
ATOM 1385 C CA . ALA A 1 175 ? 5.131 -17.568 -15.618 1.00 93.12 175 ALA A CA 1
ATOM 1386 C C . ALA A 1 175 ? 6.351 -17.011 -16.375 1.00 93.12 175 ALA A C 1
ATOM 1388 O O . ALA A 1 175 ? 6.953 -17.706 -17.194 1.00 93.12 175 ALA A O 1
ATOM 1389 N N . GLN A 1 176 ? 6.723 -15.758 -16.095 1.00 92.38 176 GLN A N 1
ATOM 1390 C CA . GLN A 1 176 ? 7.890 -15.094 -16.666 1.00 92.38 176 GLN A CA 1
ATOM 1391 C C . GLN A 1 176 ? 8.651 -14.318 -15.592 1.00 92.38 176 GLN A C 1
ATOM 1393 O O . GLN A 1 176 ? 8.057 -13.619 -14.770 1.00 92.38 176 GLN A O 1
ATOM 1398 N N . ARG A 1 177 ? 9.984 -14.404 -15.638 1.00 96.06 177 ARG A N 1
ATOM 1399 C CA . ARG A 1 177 ? 10.896 -13.623 -14.792 1.00 96.06 177 ARG A CA 1
ATOM 1400 C C . ARG A 1 177 ? 11.584 -12.574 -15.652 1.00 96.06 177 ARG A C 1
ATOM 1402 O O . ARG A 1 177 ? 12.459 -12.898 -16.450 1.00 96.06 177 ARG A O 1
ATOM 1409 N N . GLY A 1 178 ? 11.157 -11.329 -15.513 1.00 95.75 178 GLY A N 1
ATOM 1410 C CA . GLY A 1 178 ? 11.631 -10.207 -16.308 1.00 95.75 178 GLY A CA 1
ATOM 1411 C C . GLY A 1 178 ? 11.631 -8.910 -15.513 1.00 95.75 178 GLY A C 1
ATOM 1412 O O . GLY A 1 178 ? 11.321 -8.887 -14.324 1.00 95.75 178 GLY A O 1
ATOM 1413 N N . ALA A 1 179 ? 11.989 -7.818 -16.189 1.00 95.44 179 ALA A N 1
ATOM 1414 C CA . ALA A 1 179 ? 12.120 -6.512 -15.551 1.00 95.44 179 ALA A CA 1
ATOM 1415 C C . ALA A 1 179 ? 10.794 -5.962 -14.993 1.00 95.44 179 ALA A C 1
ATOM 1417 O O . ALA A 1 179 ? 10.809 -5.143 -14.082 1.00 95.44 179 ALA A O 1
ATOM 1418 N N . HIS A 1 180 ? 9.665 -6.430 -15.529 1.00 96.94 180 HIS A N 1
ATOM 1419 C CA . HIS A 1 180 ? 8.327 -5.942 -15.202 1.00 96.94 180 HIS A CA 1
ATOM 1420 C C . HIS A 1 180 ? 7.420 -7.057 -14.666 1.00 96.94 180 HIS A C 1
ATOM 1422 O O . HIS A 1 180 ? 6.212 -7.006 -14.841 1.00 96.94 180 HIS A O 1
ATOM 1428 N N . THR A 1 181 ? 7.979 -8.104 -14.047 1.00 98.31 181 THR A N 1
ATOM 1429 C CA . THR A 1 181 ? 7.159 -9.157 -13.424 1.00 98.31 181 THR A CA 1
ATOM 1430 C C . THR A 1 181 ? 6.454 -8.588 -12.187 1.00 98.31 181 THR A C 1
ATOM 1432 O O . THR A 1 181 ? 7.161 -8.200 -11.253 1.00 98.31 181 THR A O 1
ATOM 1435 N N . PRO A 1 182 ? 5.111 -8.537 -12.124 1.00 98.38 182 PRO A N 1
ATOM 1436 C CA . PRO A 1 182 ? 4.398 -8.085 -10.931 1.00 98.38 182 PRO A CA 1
ATOM 1437 C C . PRO A 1 182 ? 4.639 -9.024 -9.745 1.00 98.38 182 PRO A C 1
ATOM 1439 O O . PRO A 1 182 ? 4.711 -10.241 -9.914 1.00 98.38 182 PRO A O 1
ATOM 1442 N N . LEU A 1 183 ? 4.771 -8.469 -8.542 1.00 98.62 183 LEU A N 1
ATOM 1443 C CA . LEU A 1 183 ? 4.835 -9.252 -7.309 1.00 98.62 183 LEU A CA 1
ATOM 1444 C C . LEU A 1 183 ? 3.452 -9.798 -6.917 1.00 98.62 183 LEU A C 1
ATOM 1446 O O . LEU A 1 183 ? 2.454 -9.097 -7.097 1.00 98.62 183 LEU A O 1
ATOM 1450 N N . PRO A 1 184 ? 3.386 -10.992 -6.296 1.00 98.50 184 PRO A N 1
ATOM 1451 C CA . PRO A 1 184 ? 2.160 -11.487 -5.692 1.00 98.50 184 PRO A CA 1
ATOM 1452 C C . PRO A 1 184 ? 1.857 -10.691 -4.414 1.00 98.50 184 PRO A C 1
ATOM 1454 O O . PRO A 1 184 ? 2.720 -10.003 -3.852 1.00 98.50 184 PRO A O 1
ATOM 1457 N N . TRP A 1 185 ? 0.639 -10.821 -3.902 1.00 98.69 185 TRP A N 1
ATOM 1458 C CA . TRP A 1 185 ? 0.283 -10.299 -2.587 1.00 98.69 185 TRP A CA 1
ATOM 1459 C C . TRP A 1 185 ? 0.676 -11.280 -1.481 1.00 98.69 185 TRP A C 1
ATOM 1461 O O . TRP A 1 185 ? 0.365 -12.471 -1.538 1.00 98.69 185 TRP A O 1
ATOM 1471 N N . SER A 1 186 ? 1.332 -10.747 -0.452 1.00 98.56 186 SER A N 1
ATOM 1472 C CA . SER A 1 186 ? 1.590 -11.399 0.831 1.00 98.56 186 SER A CA 1
ATOM 1473 C C . SER A 1 186 ? 0.524 -10.922 1.818 1.00 98.56 186 SER A C 1
ATOM 1475 O O . SER A 1 186 ? 0.578 -9.795 2.313 1.00 98.56 186 SER A O 1
ATOM 1477 N N . ILE A 1 187 ? -0.482 -11.763 2.064 1.00 98.69 187 ILE A N 1
ATOM 1478 C CA . ILE A 1 187 ? -1.581 -11.485 2.999 1.00 98.69 187 ILE A CA 1
ATOM 1479 C C . ILE A 1 187 ? -1.325 -12.256 4.288 1.00 98.69 187 ILE A C 1
ATOM 1481 O O . ILE A 1 187 ? -1.071 -13.461 4.247 1.00 98.69 187 ILE A O 1
ATOM 1485 N N . TRP A 1 188 ? -1.428 -11.570 5.420 1.00 98.38 188 TRP A N 1
ATOM 1486 C CA . TRP A 1 188 ? -1.262 -12.134 6.753 1.00 98.38 188 TRP A CA 1
ATOM 1487 C C . TRP A 1 188 ? -2.586 -12.063 7.499 1.00 98.38 188 TRP A C 1
ATOM 1489 O O . TRP A 1 188 ? -3.213 -11.003 7.519 1.00 98.38 188 TRP A O 1
ATOM 1499 N N . ILE A 1 189 ? -2.979 -13.173 8.118 1.00 98.44 189 ILE A N 1
ATOM 1500 C CA . ILE A 1 189 ? -4.172 -13.279 8.960 1.00 98.44 189 ILE A CA 1
ATOM 1501 C C . ILE A 1 189 ? -3.725 -13.727 10.346 1.00 98.44 189 ILE A C 1
ATOM 1503 O O . ILE A 1 189 ? -3.022 -14.729 10.458 1.00 98.44 189 ILE A O 1
ATOM 1507 N N . ASP A 1 190 ? -4.097 -12.973 11.379 1.00 97.12 190 ASP A N 1
ATOM 1508 C CA . ASP A 1 190 ? -3.667 -13.206 12.766 1.00 97.12 190 ASP A CA 1
ATOM 1509 C C . ASP A 1 190 ? -2.138 -13.407 12.883 1.00 97.12 190 ASP A C 1
ATOM 1511 O O . ASP A 1 190 ? -1.658 -14.386 13.460 1.00 97.12 190 ASP A O 1
ATOM 1515 N N . ASP A 1 191 ? -1.368 -12.480 12.292 1.00 95.88 191 ASP A N 1
ATOM 1516 C CA . ASP A 1 191 ? 0.103 -12.518 12.142 1.00 95.88 191 ASP A CA 1
ATOM 1517 C C . ASP A 1 191 ? 0.678 -13.828 11.554 1.00 95.88 191 ASP A C 1
ATOM 1519 O O . ASP A 1 191 ? 1.868 -14.120 11.691 1.00 95.88 191 ASP A O 1
ATOM 1523 N N . GLN A 1 192 ? -0.131 -14.595 10.821 1.00 97.50 192 GLN A N 1
ATOM 1524 C CA . GLN A 1 192 ? 0.326 -15.742 10.041 1.00 97.50 192 GLN A CA 1
ATOM 1525 C C . GLN A 1 192 ? 0.276 -15.416 8.550 1.00 97.50 192 GLN A C 1
ATOM 1527 O O . GLN A 1 192 ? -0.784 -15.128 7.991 1.00 97.50 192 GLN A O 1
ATOM 1532 N N . GLU A 1 193 ? 1.439 -15.465 7.899 1.00 97.44 193 GLU A N 1
ATOM 1533 C CA . GLU A 1 193 ? 1.552 -15.287 6.452 1.00 97.44 193 GLU A CA 1
ATOM 1534 C C . GLU A 1 193 ? 0.836 -16.428 5.725 1.00 97.44 193 GLU A C 1
ATOM 1536 O O . GLU A 1 193 ? 1.114 -17.609 5.944 1.00 97.44 193 GLU A O 1
ATOM 1541 N N . THR A 1 194 ? -0.101 -16.073 4.851 1.00 97.94 194 THR A N 1
ATOM 1542 C CA . THR A 1 194 ? -0.767 -17.032 3.968 1.00 97.94 194 THR A CA 1
ATOM 1543 C C . THR A 1 194 ? 0.090 -17.300 2.732 1.00 97.94 194 THR A C 1
ATOM 1545 O O . THR A 1 194 ? 1.023 -16.556 2.434 1.00 97.94 194 THR A O 1
ATOM 1548 N N . ALA A 1 195 ? -0.228 -18.358 1.980 1.00 97.94 195 ALA A N 1
ATOM 1549 C CA . ALA A 1 195 ? 0.463 -18.630 0.721 1.00 97.94 195 ALA A CA 1
ATOM 1550 C C . ALA A 1 195 ? 0.385 -17.414 -0.233 1.00 97.94 195 ALA A C 1
ATOM 1552 O O . ALA A 1 195 ? -0.683 -16.784 -0.304 1.00 97.94 195 ALA A O 1
ATOM 1553 N N . PRO A 1 196 ? 1.457 -17.112 -0.998 1.00 98.50 196 PRO A N 1
ATOM 1554 C CA . PRO A 1 196 ? 1.465 -16.002 -1.946 1.00 98.50 196 PRO A CA 1
ATOM 1555 C C . PRO A 1 196 ? 0.254 -16.041 -2.881 1.00 98.50 196 PRO A C 1
ATOM 1557 O O . PRO A 1 196 ? -0.090 -17.090 -3.431 1.00 98.50 196 PRO A O 1
ATOM 1560 N N . LEU A 1 197 ? -0.404 -14.896 -3.057 1.00 98.44 197 LEU A N 1
ATOM 1561 C CA . LEU A 1 197 ? -1.526 -14.749 -3.978 1.00 98.44 197 LEU A CA 1
ATOM 1562 C C . LEU A 1 197 ? -1.046 -14.035 -5.242 1.00 98.44 197 LEU A C 1
ATOM 1564 O O . LEU A 1 197 ? -0.853 -12.821 -5.234 1.00 98.44 197 LEU A O 1
ATOM 1568 N N . ASP A 1 198 ? -0.853 -14.784 -6.328 1.00 97.75 198 ASP A N 1
ATOM 1569 C CA . ASP A 1 198 ? -0.449 -14.232 -7.628 1.00 97.75 198 ASP A CA 1
ATOM 1570 C C . ASP A 1 198 ? -1.641 -13.591 -8.359 1.00 97.75 198 ASP A C 1
ATOM 1572 O O . ASP A 1 198 ? -2.126 -14.069 -9.385 1.00 97.75 198 ASP A O 1
ATOM 1576 N N . HIS A 1 199 ? -2.163 -12.523 -7.753 1.00 97.94 199 HIS A N 1
ATOM 1577 C CA . HIS A 1 199 ? -3.370 -11.833 -8.194 1.00 97.94 199 HIS A CA 1
ATOM 1578 C C . HIS A 1 199 ? -3.236 -11.304 -9.623 1.00 97.94 199 HIS A C 1
ATOM 1580 O O . HIS A 1 199 ? -4.102 -11.537 -10.458 1.00 97.94 199 HIS A O 1
ATOM 1586 N N . PHE A 1 200 ? -2.120 -10.648 -9.934 1.00 97.94 200 PHE A N 1
ATOM 1587 C CA . PHE A 1 200 ? -1.917 -10.004 -11.232 1.00 97.94 200 PHE A CA 1
ATOM 1588 C C . PHE A 1 200 ? -1.662 -10.994 -12.376 1.00 97.94 200 PHE A C 1
ATOM 1590 O O . PHE A 1 200 ? -1.862 -10.634 -13.532 1.00 97.94 200 PHE A O 1
ATOM 1597 N N . ALA A 1 201 ? -1.277 -12.243 -12.087 1.00 95.94 201 ALA A N 1
ATOM 1598 C CA . ALA A 1 201 ? -1.278 -13.295 -13.101 1.00 95.94 201 ALA A CA 1
ATOM 1599 C C . ALA A 1 201 ? -2.705 -13.709 -13.505 1.00 95.94 201 ALA A C 1
ATOM 1601 O O . ALA A 1 201 ? -2.943 -14.014 -14.673 1.00 95.94 201 ALA A O 1
ATOM 1602 N N . ALA A 1 202 ? -3.649 -13.714 -12.557 1.00 96.38 202 ALA A N 1
ATOM 1603 C CA . ALA A 1 202 ? -5.059 -14.016 -12.814 1.00 96.38 202 ALA A CA 1
ATOM 1604 C C . ALA A 1 202 ? -5.845 -12.802 -13.344 1.00 96.38 202 ALA A C 1
ATOM 1606 O O . ALA A 1 202 ? -6.764 -12.972 -14.143 1.00 96.38 202 ALA A O 1
ATOM 1607 N N . HIS A 1 203 ? -5.453 -11.598 -12.919 1.00 97.50 203 HIS A N 1
ATOM 1608 C CA . HIS A 1 203 ? -6.127 -10.325 -13.180 1.00 97.50 203 HIS A CA 1
ATOM 1609 C C . HIS A 1 203 ? -5.146 -9.260 -13.700 1.00 97.50 203 HIS A C 1
ATOM 1611 O O . HIS A 1 203 ? -4.911 -8.246 -13.028 1.00 97.50 203 HIS A O 1
ATOM 1617 N N . PRO A 1 204 ? -4.522 -9.469 -14.876 1.00 96.38 204 PRO A N 1
ATOM 1618 C CA . PRO A 1 204 ? -3.543 -8.528 -15.425 1.00 96.38 204 PRO A CA 1
ATOM 1619 C C . PRO A 1 204 ? -4.132 -7.131 -15.674 1.00 96.38 204 PRO A C 1
ATOM 1621 O O . PRO A 1 204 ? -3.417 -6.136 -15.601 1.00 96.38 204 PRO A O 1
ATOM 1624 N N . GLU A 1 205 ? -5.443 -7.022 -15.899 1.00 96.50 205 GLU A N 1
ATOM 1625 C CA . GLU A 1 205 ? -6.159 -5.754 -16.052 1.00 96.50 205 GLU A CA 1
ATOM 1626 C C . GLU A 1 205 ? -6.130 -4.868 -14.796 1.00 96.50 205 GLU A C 1
ATOM 1628 O O . GLU A 1 205 ? -6.309 -3.655 -14.901 1.00 96.50 205 GLU A O 1
ATOM 1633 N N . GLN A 1 206 ? -5.884 -5.450 -13.616 1.00 97.88 206 GLN A N 1
ATOM 1634 C CA . GLN A 1 206 ? -5.743 -4.715 -12.354 1.00 97.88 206 GLN A CA 1
ATOM 1635 C C . GLN A 1 206 ? -4.299 -4.284 -12.059 1.00 97.88 206 GLN A C 1
ATOM 1637 O O . GLN A 1 206 ? -4.035 -3.687 -11.015 1.00 97.88 206 GLN A O 1
ATOM 1642 N N . PHE A 1 207 ? -3.371 -4.524 -12.986 1.00 98.12 207 PHE A N 1
ATOM 1643 C CA . PHE A 1 207 ? -2.013 -3.990 -12.955 1.00 98.12 207 PHE A CA 1
ATOM 1644 C C . PHE A 1 207 ? -1.794 -3.044 -14.150 1.00 98.12 207 PHE A C 1
ATOM 1646 O O . PHE A 1 207 ? -1.035 -3.365 -15.061 1.00 98.12 207 PHE A O 1
ATOM 1653 N N . PRO A 1 208 ? -2.486 -1.890 -14.218 1.00 97.81 208 PRO A N 1
ATOM 1654 C CA . PRO A 1 208 ? -2.364 -0.994 -15.362 1.00 97.81 208 PRO A CA 1
ATOM 1655 C C . PRO A 1 208 ? -0.945 -0.428 -15.453 1.00 97.81 208 PRO A C 1
ATOM 1657 O O . PRO A 1 208 ? -0.468 0.223 -14.521 1.00 97.81 208 PRO A O 1
ATOM 1660 N N . GLU A 1 209 ? -0.287 -0.656 -16.586 1.00 97.94 209 GLU A N 1
ATOM 1661 C CA . GLU A 1 209 ? 1.050 -0.151 -16.902 1.00 97.94 209 GLU A CA 1
ATOM 1662 C C . GLU A 1 209 ? 0.973 0.965 -17.950 1.00 97.94 209 GLU A C 1
ATOM 1664 O O . GLU A 1 209 ? 0.094 0.979 -18.812 1.00 97.94 209 GLU A O 1
ATOM 1669 N N . VAL A 1 210 ? 1.920 1.897 -17.881 1.00 97.81 210 VAL A N 1
ATOM 1670 C CA . VAL A 1 210 ? 2.136 2.938 -18.888 1.00 97.81 210 VAL A CA 1
ATOM 1671 C C . VAL A 1 210 ? 3.511 2.732 -19.506 1.00 97.81 210 VAL A C 1
ATOM 1673 O O . VAL A 1 210 ? 4.516 2.732 -18.788 1.00 97.81 210 VAL A O 1
ATOM 1676 N N . ASP A 1 211 ? 3.548 2.575 -20.828 1.00 97.81 211 ASP A N 1
ATOM 1677 C CA . ASP A 1 211 ? 4.791 2.555 -21.596 1.00 97.81 211 ASP A CA 1
ATOM 1678 C C . ASP A 1 211 ? 5.438 3.944 -21.593 1.00 97.81 211 ASP A C 1
ATOM 1680 O O . ASP A 1 211 ? 4.775 4.972 -21.756 1.00 97.81 211 ASP A O 1
ATOM 1684 N N . ILE A 1 212 ? 6.753 3.980 -21.396 1.00 97.62 212 ILE A N 1
ATOM 1685 C CA . ILE A 1 212 ? 7.522 5.219 -21.322 1.00 97.62 212 ILE A CA 1
ATOM 1686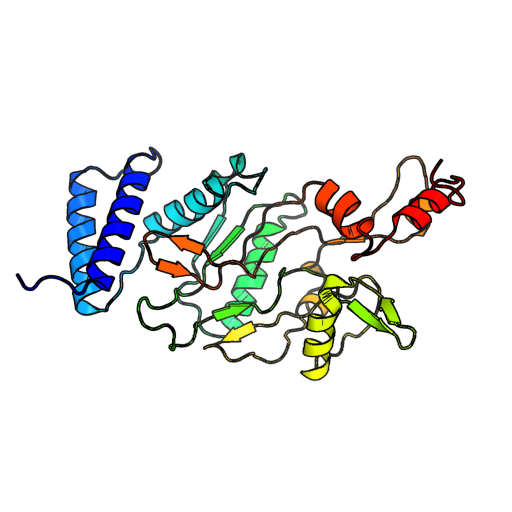 C C . ILE A 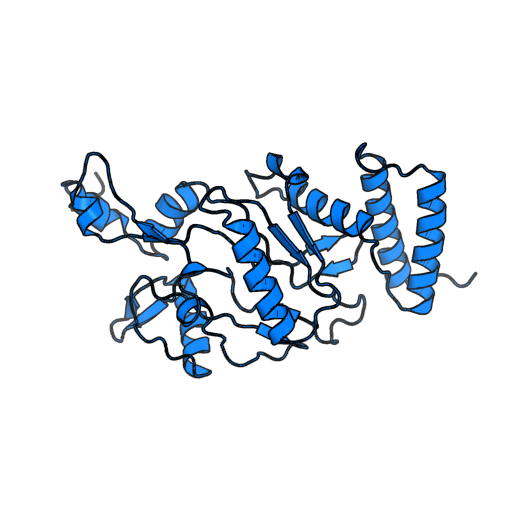1 212 ? 8.165 5.476 -22.680 1.00 97.62 212 ILE A C 1
ATOM 1688 O O . ILE A 1 212 ? 9.152 4.842 -23.050 1.00 97.62 212 ILE A O 1
ATOM 1692 N N . THR A 1 213 ? 7.601 6.441 -23.398 1.00 97.06 213 THR A N 1
ATOM 1693 C CA . THR A 1 213 ? 8.076 6.898 -24.709 1.00 97.06 213 THR A CA 1
ATOM 1694 C C . THR A 1 213 ? 8.543 8.348 -24.650 1.00 97.06 213 THR A C 1
ATOM 1696 O O . THR A 1 213 ? 8.119 9.096 -23.764 1.00 97.06 213 THR A O 1
ATOM 1699 N N . HIS A 1 214 ? 9.359 8.787 -25.611 1.00 96.69 214 HIS A N 1
ATOM 1700 C CA . HIS A 1 214 ? 9.803 10.181 -25.693 1.00 96.69 214 HIS A CA 1
ATOM 1701 C C . HIS A 1 214 ? 9.375 10.858 -27.004 1.00 96.69 214 HIS A C 1
ATOM 1703 O O . HIS A 1 214 ? 9.655 10.328 -28.078 1.00 96.69 214 HIS A O 1
ATOM 1709 N N . PRO A 1 215 ? 8.779 12.068 -26.960 1.00 96.06 215 PRO A N 1
ATOM 1710 C CA . PRO A 1 215 ? 8.246 12.734 -28.155 1.00 96.06 215 PRO A CA 1
ATOM 1711 C C . PRO A 1 215 ? 9.311 13.081 -29.207 1.00 96.06 215 PRO A C 1
ATOM 1713 O O . PRO A 1 215 ? 8.998 13.175 -30.389 1.00 96.06 215 PRO A O 1
ATOM 1716 N N . GLU A 1 216 ? 10.562 13.270 -28.783 1.00 95.19 216 GLU A N 1
ATOM 1717 C CA . GLU A 1 216 ? 11.664 13.724 -29.650 1.00 95.19 216 GLU A CA 1
ATOM 1718 C C . GLU A 1 216 ? 12.844 12.737 -29.726 1.00 95.19 216 GLU A C 1
ATOM 1720 O O . GLU A 1 216 ? 13.733 12.892 -30.558 1.00 95.19 216 GLU A O 1
ATOM 1725 N N . HIS A 1 217 ? 12.868 11.707 -28.874 1.00 94.25 217 HIS A N 1
ATOM 1726 C CA . HIS A 1 217 ? 14.016 10.804 -28.716 1.00 94.25 217 HIS A CA 1
ATOM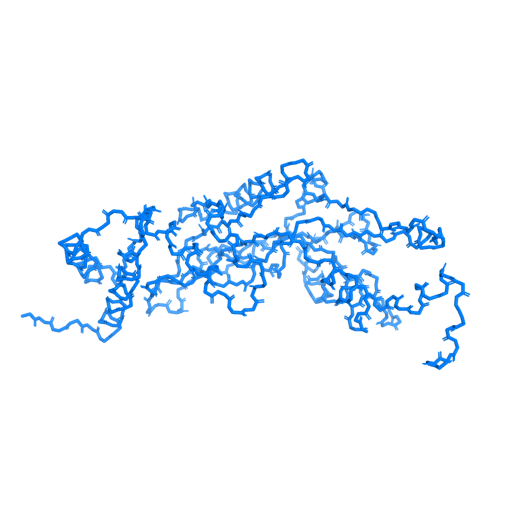 1727 C C . HIS A 1 217 ? 13.541 9.354 -28.753 1.00 94.25 217 HIS A C 1
ATOM 1729 O O . HIS A 1 217 ? 13.476 8.681 -27.729 1.00 94.25 217 HIS A O 1
ATOM 1735 N N . THR A 1 218 ? 13.235 8.855 -29.949 1.00 93.06 218 THR A N 1
ATOM 1736 C CA . THR A 1 218 ? 12.707 7.492 -30.158 1.00 93.06 218 THR A CA 1
ATOM 1737 C C . THR A 1 218 ? 13.641 6.380 -29.668 1.00 93.06 218 THR A C 1
ATOM 1739 O O . THR A 1 218 ? 13.202 5.252 -29.460 1.00 93.06 218 THR A O 1
ATOM 1742 N N . GLY A 1 219 ? 14.925 6.676 -29.429 1.00 94.56 219 GLY A N 1
ATOM 1743 C CA . GLY A 1 219 ? 15.841 5.747 -28.768 1.00 94.56 219 GLY A CA 1
ATOM 1744 C C . GLY A 1 219 ? 15.395 5.360 -27.352 1.00 94.56 219 GLY A C 1
ATOM 1745 O O . GLY A 1 219 ? 15.701 4.256 -26.908 1.00 94.56 219 GLY A O 1
ATOM 1746 N N . ILE A 1 220 ? 14.636 6.220 -26.659 1.00 95.56 220 ILE A N 1
ATOM 1747 C CA . ILE A 1 220 ? 14.056 5.908 -25.344 1.00 95.56 220 ILE A CA 1
ATOM 1748 C C . ILE A 1 220 ? 12.976 4.829 -25.475 1.00 95.56 220 ILE A C 1
ATOM 1750 O O . ILE A 1 220 ? 12.959 3.901 -24.670 1.00 95.56 220 ILE A O 1
ATOM 1754 N N . ASP A 1 221 ? 12.142 4.881 -26.516 1.00 95.44 221 ASP A N 1
ATOM 1755 C CA . ASP A 1 221 ? 11.085 3.889 -26.763 1.00 95.44 221 ASP A CA 1
ATOM 1756 C C . ASP A 1 221 ? 11.679 2.474 -26.896 1.00 95.44 221 ASP A C 1
ATOM 1758 O O . ASP A 1 221 ? 11.137 1.494 -26.379 1.00 95.44 221 ASP A O 1
ATOM 1762 N N . ALA A 1 222 ? 12.859 2.368 -27.519 1.00 92.62 222 ALA A N 1
ATOM 1763 C CA . ALA A 1 222 ? 13.586 1.110 -27.690 1.00 92.62 222 ALA A CA 1
ATOM 1764 C C . ALA A 1 222 ? 14.094 0.494 -26.369 1.00 92.62 222 ALA A C 1
ATOM 1766 O O . ALA A 1 222 ? 14.455 -0.684 -26.344 1.00 92.62 222 ALA A O 1
ATOM 1767 N N . LEU A 1 223 ? 14.109 1.248 -25.262 1.00 95.06 223 LEU A N 1
ATOM 1768 C CA . LEU A 1 223 ? 14.435 0.713 -23.936 1.00 95.06 223 LEU A CA 1
ATOM 1769 C C . LEU A 1 223 ? 13.298 -0.144 -23.355 1.00 95.06 223 LEU A C 1
ATOM 1771 O O . LEU A 1 223 ? 13.552 -0.908 -22.420 1.00 95.06 223 LEU A O 1
ATOM 1775 N N . GLY A 1 224 ? 12.074 -0.032 -23.891 1.00 95.56 224 GLY A N 1
ATOM 1776 C CA . GLY A 1 224 ? 10.916 -0.827 -23.474 1.00 95.56 224 GLY A CA 1
ATOM 1777 C C . GLY A 1 224 ? 10.509 -0.605 -22.016 1.00 95.56 224 GLY A C 1
ATOM 1778 O O . GLY A 1 224 ? 10.022 -1.533 -21.366 1.00 95.56 224 GLY A O 1
ATOM 1779 N N . LEU A 1 225 ? 10.775 0.591 -21.484 1.00 96.94 225 LEU A N 1
ATOM 1780 C CA . LEU A 1 225 ? 10.471 0.951 -20.103 1.00 96.94 225 LEU A CA 1
ATOM 1781 C C . LEU A 1 225 ? 8.963 1.091 -19.909 1.00 96.94 225 LEU A C 1
ATOM 1783 O O . LEU A 1 225 ? 8.269 1.653 -20.752 1.00 96.94 225 LEU A O 1
ATOM 1787 N N . ARG A 1 226 ? 8.474 0.636 -18.758 1.00 97.44 226 ARG A N 1
ATOM 1788 C CA . ARG A 1 226 ? 7.084 0.812 -18.333 1.00 97.44 226 ARG A CA 1
ATOM 1789 C C . ARG A 1 226 ? 6.995 1.012 -16.831 1.00 97.44 226 ARG A C 1
ATOM 1791 O O . ARG A 1 226 ? 7.887 0.599 -16.087 1.00 97.44 226 ARG A O 1
ATOM 1798 N N . TRP A 1 227 ? 5.904 1.602 -16.366 1.00 98.44 227 TRP A N 1
ATOM 1799 C CA . TRP A 1 227 ? 5.629 1.726 -14.937 1.00 98.44 227 TRP A CA 1
ATOM 1800 C C . TRP A 1 227 ? 4.148 1.530 -14.628 1.00 98.44 227 TRP A C 1
ATOM 1802 O O . TRP A 1 227 ? 3.297 1.950 -15.407 1.00 98.44 227 TRP A O 1
ATOM 1812 N N . TYR A 1 228 ? 3.838 0.901 -13.495 1.00 98.25 228 TYR A N 1
ATOM 1813 C CA . TYR A 1 228 ? 2.457 0.723 -13.052 1.00 98.25 228 TYR A CA 1
ATOM 1814 C C . TYR A 1 228 ? 1.847 2.062 -12.625 1.00 98.25 228 TYR A C 1
ATOM 1816 O O . TYR A 1 228 ? 2.528 2.916 -12.062 1.00 98.25 228 TYR A O 1
ATOM 1824 N N . ALA A 1 229 ? 0.560 2.262 -12.895 1.00 97.81 229 ALA A N 1
ATOM 1825 C CA . ALA A 1 229 ? -0.076 3.571 -12.771 1.00 97.81 229 ALA A CA 1
ATOM 1826 C C . ALA A 1 229 ? -0.490 3.933 -11.334 1.00 97.81 229 ALA A C 1
ATOM 1828 O O . ALA A 1 229 ? -0.568 5.117 -11.004 1.00 97.81 229 ALA A O 1
ATOM 1829 N N . ILE A 1 230 ? -0.761 2.939 -10.478 1.00 98.19 230 ILE A N 1
ATOM 1830 C CA . ILE A 1 230 ? -1.390 3.148 -9.163 1.00 98.19 230 ILE A CA 1
ATOM 1831 C C . ILE A 1 230 ? -0.366 2.954 -8.026 1.00 98.19 230 ILE A C 1
ATOM 1833 O O . ILE A 1 230 ? 0.000 1.815 -7.726 1.00 98.19 230 ILE A O 1
ATOM 1837 N N . PRO A 1 231 ? 0.087 4.028 -7.347 1.00 97.81 231 PRO A N 1
ATOM 1838 C CA . PRO A 1 231 ? 0.992 3.929 -6.202 1.00 97.81 231 PRO A CA 1
ATOM 1839 C C . PRO A 1 231 ? 0.226 3.633 -4.909 1.00 97.81 231 PRO A C 1
ATOM 1841 O O . PRO A 1 231 ? -0.162 4.551 -4.185 1.00 97.81 231 PRO A O 1
ATOM 1844 N N . VAL A 1 232 ? 0.009 2.355 -4.602 1.00 98.50 232 VAL A N 1
ATOM 1845 C CA . VAL A 1 232 ? -0.638 1.942 -3.345 1.00 98.50 232 VAL A CA 1
ATOM 1846 C C . VAL A 1 232 ? 0.429 1.632 -2.294 1.00 98.50 232 VAL A C 1
ATOM 1848 O O . VAL A 1 232 ? 1.139 0.640 -2.428 1.00 98.50 232 VAL A O 1
ATOM 1851 N N . ILE A 1 233 ? 0.540 2.434 -1.236 1.00 97.69 233 ILE A N 1
ATOM 1852 C CA . ILE A 1 233 ? 1.405 2.142 -0.081 1.00 97.69 233 ILE A CA 1
ATOM 1853 C C . ILE A 1 233 ? 0.639 1.237 0.883 1.00 97.69 233 ILE A C 1
ATOM 1855 O O . ILE A 1 233 ? -0.478 1.573 1.267 1.00 97.69 233 ILE A O 1
ATOM 1859 N N . SER A 1 234 ? 1.240 0.121 1.303 1.00 97.44 234 SER A N 1
ATOM 1860 C CA . SER A 1 234 ? 0.583 -0.897 2.143 1.00 97.44 234 SER A CA 1
ATOM 1861 C C . SER A 1 234 ? 1.303 -1.219 3.458 1.00 97.44 234 SER A C 1
ATOM 1863 O O . SER A 1 234 ? 0.747 -1.933 4.285 1.00 97.44 234 SER A O 1
ATOM 1865 N N . GLU A 1 235 ? 2.497 -0.666 3.692 1.00 93.94 235 GLU A N 1
ATOM 1866 C CA . GLU A 1 235 ? 3.327 -0.950 4.881 1.00 93.94 235 GLU A CA 1
ATOM 1867 C C . GLU A 1 235 ? 3.241 0.106 6.000 1.00 93.94 235 GLU A C 1
ATOM 1869 O O . GLU A 1 235 ? 4.067 0.127 6.913 1.00 93.94 235 GLU A O 1
ATOM 1874 N N . MET A 1 236 ? 2.265 1.014 5.935 1.00 95.38 236 MET A N 1
ATOM 1875 C CA . MET A 1 236 ? 2.071 2.060 6.941 1.00 95.38 236 MET A CA 1
ATOM 1876 C C . MET A 1 236 ? 0.864 1.762 7.829 1.00 95.38 236 MET A C 1
ATOM 1878 O O . MET A 1 236 ? -0.182 1.330 7.349 1.00 95.38 236 MET A O 1
ATOM 1882 N N . ALA A 1 237 ? 0.995 2.076 9.119 1.00 96.19 237 ALA A N 1
ATOM 1883 C CA . ALA A 1 237 ? -0.128 2.085 10.045 1.00 96.19 237 ALA A CA 1
ATOM 1884 C C . ALA A 1 237 ? -0.825 3.453 10.043 1.00 96.19 237 ALA A C 1
ATOM 1886 O O . ALA A 1 237 ? -0.179 4.504 10.007 1.00 96.19 237 ALA A O 1
ATOM 1887 N N . LEU A 1 238 ? -2.148 3.430 10.147 1.00 98.06 238 LEU A N 1
ATOM 1888 C CA . LEU A 1 238 ? -2.987 4.602 10.359 1.00 98.06 238 LEU A CA 1
ATOM 1889 C C . LEU A 1 238 ? -3.309 4.720 11.854 1.00 98.06 238 LEU A C 1
ATOM 1891 O O . LEU A 1 238 ? -3.753 3.756 12.467 1.00 98.06 238 LEU A O 1
ATOM 1895 N N . VAL A 1 239 ? -3.120 5.901 12.444 1.00 97.62 239 VAL A N 1
ATOM 1896 C CA . VAL A 1 239 ? -3.425 6.147 13.863 1.00 97.62 239 VAL A CA 1
ATOM 1897 C C . VAL A 1 239 ? -4.458 7.260 13.980 1.00 97.62 239 VAL A C 1
ATOM 1899 O O . VAL A 1 239 ? -4.234 8.365 13.489 1.00 97.62 239 VAL A O 1
ATOM 1902 N N . ILE A 1 240 ? -5.584 6.968 14.631 1.00 97.94 240 ILE A N 1
ATOM 1903 C CA . ILE A 1 240 ? -6.703 7.899 14.821 1.00 97.94 240 ILE A CA 1
ATOM 1904 C C . ILE A 1 240 ? -7.140 7.818 16.280 1.00 97.94 240 ILE A C 1
ATOM 1906 O O . ILE A 1 240 ? -7.453 6.734 16.761 1.00 97.94 240 ILE A O 1
ATOM 1910 N N . GLY A 1 241 ? -7.121 8.945 16.999 1.00 96.62 241 GLY A N 1
ATOM 1911 C CA . GLY A 1 241 ? -7.645 9.024 18.369 1.00 96.62 241 GLY A CA 1
ATOM 1912 C C . GLY A 1 241 ? -7.071 7.984 19.343 1.00 96.62 241 GLY A C 1
ATOM 1913 O O . GLY A 1 241 ? -7.777 7.537 20.241 1.00 96.62 241 GLY A O 1
ATOM 1914 N N . GLY A 1 242 ? -5.817 7.561 19.149 1.00 96.00 242 GLY A N 1
ATOM 1915 C CA . GLY A 1 242 ? -5.158 6.523 19.953 1.00 96.00 242 GLY A CA 1
ATOM 1916 C C . GLY A 1 242 ? -5.361 5.080 19.471 1.00 96.00 242 GLY A C 1
ATOM 1917 O O . GLY A 1 242 ? -4.626 4.192 19.896 1.00 96.00 242 GLY A O 1
ATOM 1918 N N . ILE A 1 243 ? -6.277 4.831 18.531 1.00 97.62 243 ILE A N 1
ATOM 1919 C CA . ILE A 1 243 ? -6.447 3.522 17.888 1.00 97.62 243 ILE A CA 1
ATOM 1920 C C . ILE A 1 243 ? -5.464 3.389 16.727 1.00 97.62 243 ILE A C 1
ATOM 1922 O O . ILE A 1 243 ? -5.332 4.293 15.900 1.00 97.62 243 ILE A O 1
ATOM 1926 N N . THR A 1 244 ? -4.789 2.243 16.657 1.00 97.69 244 THR A N 1
ATOM 1927 C CA . THR A 1 244 ? -3.855 1.912 15.576 1.00 97.69 244 THR A CA 1
ATOM 1928 C C . THR A 1 244 ? -4.498 0.914 14.625 1.00 97.69 244 THR A C 1
ATOM 1930 O O . THR A 1 244 ? -4.861 -0.182 15.035 1.00 97.69 244 THR A O 1
ATOM 1933 N N . TYR A 1 245 ? -4.585 1.270 13.350 1.00 98.19 245 TYR A N 1
ATOM 1934 C CA . TYR A 1 245 ? -4.957 0.395 12.245 1.00 98.19 245 TYR A CA 1
ATOM 1935 C C . TYR A 1 245 ? -3.669 -0.047 11.536 1.00 98.19 245 TYR A C 1
ATOM 1937 O O . TYR A 1 245 ? -3.097 0.737 10.772 1.00 98.19 245 TYR A O 1
ATOM 1945 N N . PRO A 1 246 ? -3.155 -1.257 11.822 1.00 97.06 246 PRO A N 1
ATOM 1946 C CA . PRO A 1 246 ? -1.848 -1.703 11.334 1.00 97.06 246 PRO A CA 1
ATOM 1947 C C . PRO A 1 246 ? -1.829 -1.957 9.823 1.00 97.06 246 PRO A C 1
ATOM 1949 O O . PRO A 1 246 ? -0.760 -1.942 9.219 1.00 97.06 246 PRO A O 1
ATOM 1952 N N . CYS A 1 247 ? -2.997 -2.169 9.212 1.00 98.44 247 CYS A N 1
ATOM 1953 C CA . CYS A 1 247 ? -3.148 -2.376 7.783 1.00 98.44 247 CYS A CA 1
ATOM 1954 C C . CYS A 1 247 ? -4.186 -1.398 7.226 1.00 98.44 247 CYS A C 1
ATOM 1956 O O . CYS A 1 247 ? -5.389 -1.536 7.456 1.00 98.44 247 CYS A O 1
ATOM 1958 N N . ALA A 1 248 ? -3.699 -0.380 6.519 1.00 98.50 248 ALA A N 1
ATOM 1959 C CA . ALA A 1 248 ? -4.542 0.632 5.900 1.00 98.50 248 ALA A CA 1
ATOM 1960 C C . ALA A 1 248 ? -3.987 1.053 4.525 1.00 98.50 248 ALA A C 1
ATOM 1962 O O . ALA A 1 248 ? -3.533 2.193 4.385 1.00 98.50 248 ALA A O 1
ATOM 1963 N N . PRO A 1 249 ? -3.933 0.143 3.526 1.00 98.56 249 PRO A N 1
ATOM 1964 C CA . PRO A 1 249 ? -3.372 0.463 2.221 1.00 98.56 249 PRO A CA 1
ATOM 1965 C C . PRO A 1 249 ? -4.070 1.672 1.598 1.00 98.56 249 PRO A C 1
ATOM 1967 O O . PRO A 1 249 ? -5.301 1.763 1.599 1.00 98.56 249 PRO A O 1
ATOM 1970 N N . PHE A 1 250 ? -3.271 2.601 1.074 1.00 98.25 250 PHE A N 1
ATOM 1971 C CA . PHE A 1 250 ? -3.753 3.859 0.514 1.00 98.25 250 PHE A CA 1
ATOM 1972 C C . PHE A 1 250 ? -3.055 4.189 -0.804 1.00 98.25 250 PHE A C 1
ATOM 1974 O O . PHE A 1 250 ? -1.863 3.915 -0.957 1.00 98.25 250 PHE A O 1
ATOM 1981 N N . ASN A 1 251 ? -3.768 4.846 -1.719 1.00 98.31 251 ASN A N 1
ATOM 1982 C CA . ASN A 1 251 ? -3.187 5.398 -2.937 1.00 98.31 251 ASN A CA 1
ATOM 1983 C C . ASN A 1 251 ? -3.521 6.880 -3.140 1.00 98.31 251 ASN A C 1
ATOM 1985 O O . ASN A 1 251 ? -4.546 7.401 -2.699 1.00 98.31 251 ASN A O 1
ATOM 1989 N N . GLY A 1 252 ? -2.640 7.537 -3.887 1.00 95.69 252 GLY A N 1
ATOM 1990 C CA . GLY A 1 252 ? -2.943 8.738 -4.656 1.00 95.69 252 GLY A CA 1
ATOM 1991 C C . GLY A 1 252 ? -2.616 8.471 -6.122 1.00 95.69 252 GLY A C 1
ATOM 1992 O O . GLY A 1 252 ? -2.958 7.421 -6.662 1.00 95.69 252 GLY A O 1
ATOM 1993 N N . TRP A 1 253 ? -1.879 9.387 -6.733 1.00 95.88 253 TRP A N 1
ATOM 1994 C CA . TRP A 1 253 ? -1.252 9.216 -8.040 1.00 95.88 253 TRP A CA 1
ATOM 1995 C C . TRP A 1 253 ? 0.183 9.731 -7.978 1.00 95.88 253 TRP A C 1
ATOM 1997 O O . TRP A 1 253 ? 0.537 10.513 -7.092 1.00 95.88 253 TRP A O 1
ATOM 2007 N N . TYR A 1 254 ? 1.009 9.273 -8.911 1.00 97.44 254 TYR A N 1
ATOM 2008 C CA . TYR A 1 254 ? 2.415 9.642 -8.948 1.00 97.44 254 TYR A CA 1
ATOM 2009 C C . TYR A 1 254 ? 2.621 11.125 -9.262 1.00 97.44 254 TYR A C 1
ATOM 2011 O O . TYR A 1 254 ? 1.987 11.699 -10.149 1.00 97.44 254 TYR A O 1
ATOM 2019 N N . MET A 1 255 ? 3.611 11.720 -8.607 1.00 97.00 255 MET A N 1
ATOM 2020 C CA . MET A 1 255 ? 4.395 12.805 -9.173 1.00 97.00 255 MET A CA 1
ATOM 2021 C C . MET A 1 255 ? 5.490 12.195 -10.057 1.00 97.00 255 MET A C 1
ATOM 2023 O O . MET A 1 255 ? 6.223 11.311 -9.622 1.00 97.00 255 MET A O 1
ATOM 2027 N N . GLY A 1 256 ? 5.648 12.678 -11.293 1.00 96.75 256 GLY A N 1
ATOM 2028 C CA . GLY A 1 256 ? 6.516 12.031 -12.291 1.00 96.75 256 GLY A CA 1
ATOM 2029 C C . GLY A 1 256 ? 7.968 11.788 -11.846 1.00 96.75 256 GLY A C 1
ATOM 2030 O O . GLY A 1 256 ? 8.571 10.793 -12.240 1.00 96.75 256 GLY A O 1
ATOM 2031 N N . THR A 1 257 ? 8.525 12.633 -10.972 1.00 96.88 257 THR A N 1
ATOM 2032 C CA . THR A 1 257 ? 9.885 12.463 -10.429 1.00 96.88 257 THR A CA 1
ATOM 2033 C C . THR A 1 257 ? 10.029 11.259 -9.495 1.00 96.88 257 THR A C 1
ATOM 2035 O O . THR A 1 257 ? 11.132 10.730 -9.365 1.00 96.88 257 THR A O 1
ATOM 2038 N N . GLU A 1 258 ? 8.945 10.766 -8.892 1.00 97.56 258 GLU A N 1
ATOM 2039 C CA . GLU A 1 258 ? 8.956 9.501 -8.148 1.00 97.56 258 GLU A CA 1
ATOM 2040 C C . GLU A 1 258 ? 9.332 8.333 -9.065 1.00 97.56 258 GLU A C 1
ATOM 2042 O O . GLU A 1 258 ? 10.084 7.448 -8.669 1.00 97.56 258 GLU A O 1
ATOM 2047 N N . ILE A 1 259 ? 8.882 8.361 -10.320 1.00 97.94 259 ILE A N 1
ATOM 2048 C CA . ILE A 1 259 ? 9.232 7.348 -11.314 1.00 97.94 259 ILE A CA 1
ATOM 2049 C C . ILE A 1 259 ? 10.577 7.698 -11.953 1.00 97.94 259 ILE A C 1
ATOM 2051 O O . ILE A 1 259 ? 11.549 6.961 -11.803 1.00 97.94 259 ILE A O 1
ATOM 2055 N N . ALA A 1 260 ? 10.654 8.846 -12.626 1.00 96.06 260 ALA A N 1
ATOM 2056 C CA . ALA A 1 260 ? 11.777 9.180 -13.493 1.00 96.06 260 ALA A CA 1
ATOM 2057 C C . ALA A 1 260 ? 13.084 9.424 -12.727 1.00 96.06 260 ALA A C 1
ATOM 2059 O O . ALA A 1 260 ? 14.135 8.967 -13.157 1.00 96.06 260 ALA A O 1
ATOM 2060 N N . ALA A 1 261 ? 13.039 10.123 -11.589 1.00 95.44 261 ALA A N 1
ATOM 2061 C CA . ALA A 1 261 ? 14.249 10.413 -10.822 1.00 95.44 261 ALA A CA 1
ATOM 2062 C C . ALA A 1 261 ? 14.554 9.297 -9.819 1.00 95.44 261 ALA A C 1
ATOM 2064 O O . ALA A 1 261 ? 15.679 8.817 -9.758 1.00 95.44 261 ALA A O 1
ATOM 2065 N N . ARG A 1 262 ? 13.557 8.851 -9.047 1.00 96.56 262 ARG A N 1
ATOM 2066 C CA . ARG A 1 262 ? 13.798 7.880 -7.971 1.00 96.56 262 ARG A CA 1
ATOM 2067 C C . ARG A 1 262 ? 13.803 6.440 -8.464 1.00 96.56 262 ARG A C 1
ATOM 2069 O O . ARG A 1 262 ? 14.752 5.717 -8.196 1.00 96.56 262 ARG A O 1
ATOM 2076 N N . ASN A 1 263 ? 12.766 5.988 -9.166 1.00 97.38 263 ASN A N 1
ATOM 2077 C CA . ASN A 1 263 ? 12.684 4.577 -9.557 1.00 97.38 263 ASN A CA 1
ATOM 2078 C C . ASN A 1 263 ? 13.649 4.242 -10.701 1.00 97.38 263 ASN A C 1
ATOM 2080 O O . ASN A 1 263 ? 14.361 3.244 -10.619 1.00 97.38 263 ASN A O 1
ATOM 2084 N N . PHE A 1 264 ? 13.710 5.076 -11.738 1.00 97.69 264 PHE A N 1
ATOM 2085 C CA . PHE A 1 264 ? 14.562 4.818 -12.897 1.00 97.69 264 PHE A CA 1
ATOM 2086 C C . PHE A 1 264 ? 16.024 5.194 -12.681 1.00 97.69 264 PHE A C 1
ATOM 2088 O O . PHE A 1 264 ? 16.891 4.446 -13.121 1.00 97.69 264 PHE A O 1
ATOM 2095 N N . CYS A 1 265 ? 16.316 6.302 -12.000 1.00 96.31 265 CYS A N 1
ATOM 2096 C CA . CYS A 1 265 ? 17.667 6.868 -11.997 1.00 96.31 265 CYS A CA 1
ATOM 2097 C C . CYS A 1 265 ? 18.483 6.619 -10.719 1.00 96.31 265 CYS A C 1
ATOM 2099 O O . CYS A 1 265 ? 19.707 6.688 -10.795 1.00 96.31 265 CYS A O 1
ATOM 2101 N N . ASP A 1 266 ? 17.870 6.295 -9.573 1.00 97.31 266 ASP A N 1
ATOM 2102 C CA . ASP A 1 266 ? 18.640 5.990 -8.358 1.00 97.31 266 ASP A CA 1
ATOM 2103 C C . ASP A 1 266 ? 19.575 4.772 -8.590 1.00 97.31 266 ASP A C 1
ATOM 2105 O O . ASP A 1 266 ? 19.109 3.735 -9.083 1.00 97.31 266 ASP A O 1
ATOM 2109 N N . PRO A 1 267 ? 20.862 4.830 -8.179 1.00 94.88 267 PRO A N 1
ATOM 2110 C CA . PRO A 1 267 ? 21.821 3.732 -8.364 1.00 94.88 267 PRO A CA 1
ATOM 2111 C C . PRO A 1 267 ? 21.420 2.409 -7.701 1.00 94.88 267 PRO A C 1
ATOM 2113 O O . PRO A 1 267 ? 21.766 1.334 -8.177 1.00 94.88 267 PRO A O 1
ATOM 2116 N N . GLN A 1 268 ? 20.679 2.487 -6.597 1.00 94.81 268 GLN A N 1
ATOM 2117 C CA . GLN A 1 268 ? 20.142 1.348 -5.853 1.00 94.81 268 GLN A CA 1
ATOM 2118 C C . GLN A 1 268 ? 18.779 0.860 -6.380 1.00 94.81 268 GLN A C 1
ATOM 2120 O O . GLN A 1 268 ? 18.140 0.015 -5.753 1.00 94.81 268 GLN A O 1
ATOM 2125 N N . ARG A 1 269 ? 18.297 1.431 -7.490 1.00 96.38 269 ARG A N 1
ATOM 2126 C CA . ARG A 1 269 ? 17.066 1.047 -8.193 1.00 96.38 269 ARG A CA 1
ATOM 2127 C C . ARG A 1 269 ? 17.419 0.610 -9.615 1.00 96.38 269 ARG A C 1
ATOM 2129 O O . ARG A 1 269 ? 18.375 -0.133 -9.789 1.00 96.38 269 ARG A O 1
ATOM 2136 N N . TYR A 1 270 ? 16.665 1.022 -10.633 1.00 96.81 270 TYR A N 1
ATOM 2137 C CA . TYR A 1 270 ? 16.911 0.567 -12.005 1.00 96.81 270 TYR A CA 1
ATOM 2138 C C . TYR A 1 270 ? 18.191 1.153 -12.626 1.00 96.81 270 TYR A C 1
ATOM 2140 O O . TYR A 1 270 ? 18.667 0.607 -13.619 1.00 96.81 270 TYR A O 1
ATOM 2148 N N . ASN A 1 271 ? 18.753 2.225 -12.047 1.00 96.44 271 ASN A N 1
ATOM 2149 C CA . ASN A 1 271 ? 20.026 2.837 -12.438 1.00 96.44 271 ASN A CA 1
ATOM 2150 C C . ASN A 1 271 ? 20.173 3.070 -13.960 1.00 96.44 271 ASN A C 1
ATOM 2152 O O . ASN A 1 271 ? 21.130 2.636 -14.599 1.00 96.44 271 ASN A O 1
ATOM 2156 N N . LEU A 1 272 ? 19.183 3.729 -14.564 1.00 95.88 272 LEU A N 1
ATOM 2157 C CA . LEU A 1 272 ? 19.051 3.860 -16.018 1.00 95.88 272 LEU A CA 1
ATOM 2158 C C . LEU A 1 272 ? 19.690 5.124 -16.601 1.00 95.88 272 LEU A C 1
ATOM 2160 O O . LEU A 1 272 ? 19.617 5.298 -17.814 1.00 95.88 272 LEU A O 1
ATOM 2164 N N . ILE A 1 273 ? 20.315 5.989 -15.791 1.00 95.62 273 ILE A N 1
ATOM 2165 C CA . ILE A 1 273 ? 20.841 7.295 -16.240 1.00 95.62 273 ILE A CA 1
ATOM 2166 C C . ILE A 1 273 ? 21.730 7.148 -17.482 1.00 95.62 273 ILE A C 1
ATOM 2168 O O . ILE A 1 273 ? 21.496 7.815 -18.488 1.00 95.62 273 ILE A O 1
ATOM 2172 N N . GLU A 1 274 ? 22.715 6.248 -17.437 1.00 95.62 274 GLU A N 1
ATOM 2173 C CA . GLU A 1 274 ? 23.652 6.040 -18.547 1.00 95.62 274 GLU A CA 1
ATOM 2174 C C . GLU A 1 274 ? 22.940 5.522 -19.805 1.00 95.62 274 GLU A C 1
ATOM 2176 O O . GLU A 1 274 ? 23.120 6.059 -20.896 1.00 95.62 274 GLU A O 1
ATOM 2181 N N . ARG A 1 275 ? 22.059 4.524 -19.649 1.00 95.31 275 ARG A N 1
ATOM 2182 C CA . ARG A 1 275 ? 21.294 3.938 -20.761 1.00 95.31 275 ARG A CA 1
ATOM 2183 C C . ARG A 1 275 ? 20.359 4.953 -21.415 1.00 95.31 275 ARG A C 1
ATOM 2185 O O . ARG A 1 275 ? 20.204 4.935 -22.631 1.00 95.31 275 ARG A O 1
ATOM 2192 N N . ILE A 1 276 ? 19.750 5.833 -20.621 1.00 96.00 276 ILE A N 1
ATOM 2193 C CA . ILE A 1 276 ? 18.910 6.926 -21.120 1.00 96.00 276 ILE A CA 1
ATOM 2194 C C . ILE A 1 276 ? 19.770 7.939 -21.884 1.00 96.00 276 ILE A C 1
ATOM 2196 O O . ILE A 1 276 ? 19.405 8.313 -22.994 1.00 96.00 276 ILE A O 1
ATOM 2200 N N . GLY A 1 277 ? 20.936 8.328 -21.357 1.00 95.94 277 GLY A N 1
ATOM 2201 C CA . GLY A 1 277 ? 21.858 9.230 -22.057 1.00 95.94 277 GLY A CA 1
ATOM 2202 C C . GLY A 1 277 ? 22.304 8.680 -23.417 1.00 95.94 277 GLY A C 1
ATOM 2203 O O . GLY A 1 277 ? 22.223 9.380 -24.426 1.00 95.94 277 GLY A O 1
ATOM 2204 N N . GLN A 1 278 ? 22.672 7.398 -23.469 1.00 96.12 278 GLN A N 1
ATOM 2205 C CA . GLN A 1 278 ? 23.017 6.703 -24.715 1.00 96.12 278 GLN A CA 1
ATOM 2206 C C . GLN A 1 278 ? 21.835 6.648 -25.692 1.00 96.12 278 GLN A C 1
ATOM 2208 O O . GLN A 1 278 ? 22.003 6.918 -26.880 1.00 96.12 278 GLN A O 1
ATOM 2213 N N . ALA A 1 279 ? 20.628 6.354 -25.200 1.00 96.38 279 ALA A N 1
ATOM 2214 C CA . ALA A 1 279 ? 19.404 6.341 -26.002 1.00 96.38 279 ALA A CA 1
ATOM 2215 C C . ALA A 1 279 ? 19.047 7.722 -26.586 1.00 96.38 279 ALA A C 1
ATOM 2217 O O . ALA A 1 279 ? 18.404 7.807 -27.632 1.00 96.38 279 ALA A O 1
ATOM 2218 N N . MET A 1 280 ? 19.491 8.800 -25.938 1.00 95.75 280 MET A N 1
ATOM 2219 C CA . MET A 1 280 ? 19.367 10.176 -26.426 1.00 95.75 280 MET A CA 1
ATOM 2220 C C . MET A 1 280 ? 20.508 10.591 -27.374 1.00 95.75 280 MET A C 1
ATOM 2222 O O . MET A 1 280 ? 20.473 11.695 -27.914 1.00 95.75 280 MET A O 1
ATOM 2226 N N . GLY A 1 281 ? 21.509 9.732 -27.597 1.00 94.44 281 GLY A N 1
ATOM 2227 C CA . GLY A 1 281 ? 22.680 10.032 -28.425 1.00 94.44 281 GLY A CA 1
ATOM 2228 C C . GLY A 1 281 ? 23.731 10.913 -27.740 1.00 94.44 281 GLY A C 1
ATOM 2229 O O . GLY A 1 281 ? 24.517 11.562 -28.427 1.00 94.44 281 GLY A O 1
ATOM 2230 N N . LEU A 1 282 ? 23.739 10.967 -26.405 1.00 94.94 282 LEU A N 1
ATOM 2231 C CA . LEU A 1 282 ? 24.728 11.714 -25.626 1.00 94.94 282 LEU A CA 1
ATOM 2232 C C . LEU A 1 282 ? 26.011 10.894 -25.432 1.00 94.94 282 LEU A C 1
ATOM 2234 O O . LEU A 1 282 ? 25.973 9.666 -25.353 1.00 94.94 282 LEU A O 1
ATOM 2238 N N . ASP A 1 283 ? 27.145 11.583 -25.299 1.00 94.94 283 ASP A N 1
ATOM 2239 C CA . ASP A 1 283 ? 28.382 10.964 -24.823 1.00 94.94 283 ASP A CA 1
ATOM 2240 C C . ASP A 1 283 ? 28.288 10.745 -23.306 1.00 94.94 283 ASP A C 1
ATOM 2242 O O . ASP A 1 283 ? 28.212 11.700 -22.536 1.00 94.94 283 ASP A O 1
ATOM 2246 N N . THR A 1 284 ? 28.270 9.480 -22.880 1.00 94.88 284 THR A N 1
ATOM 2247 C CA . THR A 1 284 ? 28.187 9.090 -21.463 1.00 94.88 284 THR A CA 1
ATOM 2248 C C . THR A 1 284 ? 29.525 8.623 -20.891 1.00 94.88 284 THR A C 1
ATOM 2250 O O . THR A 1 284 ? 29.558 8.028 -19.816 1.00 94.88 284 THR A O 1
ATOM 2253 N N . SER A 1 285 ? 30.638 8.862 -21.593 1.00 93.00 285 SER A N 1
ATOM 2254 C CA . SER A 1 285 ? 31.980 8.463 -21.144 1.00 93.00 285 SER A CA 1
ATOM 2255 C C . SER A 1 285 ? 32.546 9.347 -20.023 1.00 93.00 285 SER A C 1
ATOM 2257 O O . SER A 1 285 ? 33.517 8.972 -19.361 1.00 93.00 285 SER A O 1
ATOM 2259 N N . SER A 1 286 ? 31.942 10.517 -19.793 1.00 89.69 286 SER A N 1
ATOM 2260 C CA . SER A 1 286 ? 32.359 11.535 -18.826 1.00 89.69 286 SER A CA 1
ATOM 2261 C C . SER A 1 286 ? 31.139 12.185 -18.164 1.00 89.69 286 SER A C 1
ATOM 2263 O O . SER A 1 286 ? 30.098 12.359 -18.786 1.00 89.69 286 SER A O 1
ATOM 2265 N N . ASN A 1 287 ? 31.286 12.609 -16.903 1.00 82.88 287 ASN A N 1
ATOM 2266 C CA . ASN A 1 287 ? 30.277 13.412 -16.186 1.00 82.88 287 ASN A CA 1
ATOM 2267 C C . ASN A 1 287 ? 30.311 14.911 -16.556 1.00 82.88 287 ASN A C 1
ATOM 2269 O O . ASN A 1 287 ? 29.613 15.715 -15.937 1.00 82.88 287 ASN A O 1
ATOM 2273 N N . ARG A 1 288 ? 31.197 15.301 -17.473 1.00 72.69 288 ARG A N 1
ATOM 2274 C CA . ARG A 1 288 ? 31.429 16.668 -17.950 1.00 72.69 288 ARG A CA 1
ATOM 2275 C C . ARG A 1 288 ? 31.221 16.745 -19.443 1.00 72.69 288 ARG A C 1
ATOM 2277 O O . ARG A 1 288 ? 31.718 15.797 -20.094 1.00 72.69 288 ARG A O 1
#